Protein AF-A0A3C0G076-F1 (afdb_monomer_lite)

Structure (mmCIF, N/CA/C/O backbone):
data_AF-A0A3C0G076-F1
#
_entry.id   AF-A0A3C0G076-F1
#
loop_
_atom_site.group_PDB
_atom_site.id
_atom_site.type_symbol
_atom_site.label_atom_id
_atom_site.label_alt_id
_atom_site.label_comp_id
_atom_site.label_asym_id
_atom_site.label_entity_id
_atom_site.label_seq_id
_atom_site.pdbx_PDB_ins_code
_atom_site.Cartn_x
_atom_site.Cartn_y
_atom_site.Cartn_z
_atom_site.occupancy
_atom_site.B_iso_or_equiv
_atom_site.auth_seq_id
_atom_site.auth_comp_id
_atom_site.auth_asym_id
_atom_site.auth_atom_id
_atom_site.pdbx_PDB_model_num
ATOM 1 N N . GLY A 1 1 ? 23.814 -23.220 -19.648 1.00 59.84 1 GLY A N 1
ATOM 2 C CA . GLY A 1 1 ? 22.442 -23.329 -20.172 1.00 59.84 1 GLY A CA 1
ATOM 3 C C . GLY A 1 1 ? 21.805 -24.616 -19.683 1.00 59.84 1 GLY A C 1
ATOM 4 O O . GLY A 1 1 ? 22.507 -25.412 -19.059 1.00 59.84 1 GLY A O 1
ATOM 5 N N . PRO A 1 2 ? 20.500 -24.809 -19.919 1.00 72.38 2 PRO A N 1
ATOM 6 C CA . PRO A 1 2 ? 19.832 -26.092 -19.713 1.00 72.38 2 PRO A CA 1
ATOM 7 C C . PRO A 1 2 ? 20.567 -27.236 -20.431 1.00 72.38 2 PRO A C 1
ATOM 9 O O . PRO A 1 2 ? 21.151 -27.041 -21.493 1.00 72.38 2 PRO A O 1
ATOM 12 N N . TYR A 1 3 ? 20.543 -28.438 -19.850 1.00 74.25 3 TYR A N 1
ATOM 13 C CA . TYR A 1 3 ? 21.290 -29.601 -20.361 1.00 74.25 3 TYR A CA 1
ATOM 14 C C . TYR A 1 3 ? 20.833 -30.062 -21.763 1.00 74.25 3 TYR A C 1
ATOM 16 O O . TYR A 1 3 ? 21.607 -30.678 -22.486 1.00 74.25 3 TYR A O 1
ATOM 24 N N . TRP A 1 4 ? 19.596 -29.738 -22.153 1.00 81.81 4 TRP A N 1
ATOM 25 C CA . TRP A 1 4 ? 18.956 -30.186 -23.399 1.00 81.81 4 TRP A CA 1
ATOM 26 C C . TRP A 1 4 ? 18.783 -29.080 -24.451 1.00 81.81 4 TRP A C 1
ATOM 28 O O . TRP A 1 4 ? 18.004 -29.252 -25.381 1.00 81.81 4 TRP A O 1
ATOM 38 N N . SER A 1 5 ? 19.453 -27.938 -24.293 1.00 81.19 5 SER A N 1
ATOM 39 C CA . SER A 1 5 ? 19.296 -26.767 -25.164 1.00 81.19 5 SER A CA 1
ATOM 40 C C . SER A 1 5 ? 20.637 -26.330 -25.736 1.00 81.19 5 SER A C 1
ATOM 42 O O . SER A 1 5 ? 21.646 -26.351 -25.024 1.00 81.19 5 SER A O 1
ATOM 44 N N . SER A 1 6 ? 20.642 -25.864 -26.979 1.00 82.69 6 SER A N 1
ATOM 45 C CA . SER A 1 6 ? 21.783 -25.145 -27.537 1.00 82.69 6 SER A CA 1
ATOM 46 C C . SER A 1 6 ? 21.862 -23.716 -26.965 1.00 82.69 6 SER A C 1
ATOM 48 O O . SER A 1 6 ? 20.956 -23.241 -26.274 1.00 82.69 6 SER A O 1
ATOM 50 N N . SER A 1 7 ? 22.971 -23.010 -27.203 1.00 78.69 7 SER A N 1
ATOM 51 C CA . SER A 1 7 ? 23.132 -21.620 -26.744 1.00 78.69 7 SER A CA 1
ATOM 52 C C . SER A 1 7 ? 22.187 -20.634 -27.434 1.00 78.69 7 SER A C 1
ATOM 54 O O . SER A 1 7 ? 21.953 -19.560 -26.896 1.00 78.69 7 SER A O 1
ATOM 56 N N . GLU A 1 8 ? 21.670 -20.984 -28.611 1.00 83.75 8 GLU A N 1
ATOM 57 C CA . GLU A 1 8 ? 20.685 -20.194 -29.361 1.00 83.75 8 GLU A CA 1
ATOM 58 C C . GLU A 1 8 ? 19.256 -20.391 -28.831 1.00 83.75 8 GLU A C 1
ATOM 60 O O . GLU A 1 8 ? 18.454 -19.468 -28.907 1.00 83.75 8 GLU A O 1
ATOM 65 N N . ASP A 1 9 ? 18.969 -21.523 -28.178 1.00 85.44 9 ASP A N 1
ATOM 66 C CA . ASP A 1 9 ? 17.649 -21.838 -27.607 1.00 85.44 9 ASP A CA 1
ATOM 67 C C . ASP A 1 9 ? 17.382 -21.162 -26.246 1.00 85.44 9 ASP A C 1
ATOM 69 O O . ASP A 1 9 ? 16.332 -21.369 -25.633 1.00 85.44 9 ASP A O 1
ATOM 73 N N . SER A 1 10 ? 18.347 -20.414 -25.693 1.00 89.00 10 SER A N 1
ATOM 74 C CA . SER A 1 10 ? 18.200 -19.817 -24.362 1.00 89.00 10 SER A CA 1
ATOM 75 C C . SER A 1 10 ? 18.956 -18.502 -24.183 1.00 89.00 10 SER A C 1
ATOM 77 O O . SER A 1 10 ? 20.099 -18.349 -24.601 1.00 89.00 10 SER A O 1
ATOM 79 N N . ILE A 1 11 ? 18.334 -17.564 -23.466 1.00 88.94 11 ILE A N 1
ATOM 80 C CA . ILE A 1 11 ? 18.960 -16.320 -23.005 1.00 88.94 11 ILE A CA 1
ATOM 81 C C . ILE A 1 11 ? 18.965 -16.334 -21.477 1.00 88.94 11 ILE A C 1
ATOM 83 O O . ILE A 1 11 ? 17.921 -16.479 -20.842 1.00 88.94 11 ILE A O 1
ATOM 87 N N . SER A 1 12 ? 20.150 -16.208 -20.875 1.00 88.19 12 SER A N 1
ATOM 88 C CA . SER A 1 12 ? 20.292 -16.135 -19.416 1.00 88.19 12 SER A CA 1
ATOM 89 C C . SER A 1 12 ? 20.176 -14.688 -18.951 1.00 88.19 12 SER A C 1
ATOM 91 O O . SER A 1 12 ? 21.008 -13.860 -19.314 1.00 88.19 12 SER A O 1
ATOM 93 N N . LEU A 1 13 ? 19.188 -14.400 -18.106 1.00 88.75 13 LEU A N 1
ATOM 94 C CA . LEU A 1 13 ? 19.065 -13.111 -17.431 1.00 88.75 13 LEU A CA 1
ATOM 95 C C . LEU A 1 13 ? 19.698 -13.178 -16.048 1.00 88.75 13 LEU A C 1
ATOM 97 O O . LEU A 1 13 ? 19.521 -14.151 -15.313 1.00 88.75 13 LEU A O 1
ATOM 101 N N . THR A 1 14 ? 20.440 -12.132 -15.703 1.00 83.69 14 THR A N 1
ATOM 102 C CA . THR A 1 14 ? 21.129 -12.024 -14.418 1.00 83.69 14 THR A CA 1
ATOM 103 C C . THR A 1 14 ? 20.574 -10.821 -13.666 1.00 83.69 14 THR A C 1
ATOM 105 O O . THR A 1 14 ? 20.461 -9.752 -14.263 1.00 83.69 14 THR A O 1
ATOM 108 N N . PRO A 1 15 ? 20.225 -10.963 -12.377 1.00 80.56 15 PRO A N 1
ATOM 109 C CA . PRO A 1 15 ? 19.818 -9.827 -11.566 1.00 80.56 15 PRO A CA 1
ATOM 110 C C . PRO A 1 15 ? 20.898 -8.750 -11.482 1.00 80.56 15 PRO A C 1
ATOM 112 O O . PRO A 1 15 ? 22.093 -9.047 -11.539 1.00 80.56 15 PRO A O 1
ATOM 115 N N . HIS A 1 16 ? 20.485 -7.508 -11.244 1.00 71.31 16 HIS A N 1
ATOM 116 C CA . HIS A 1 16 ? 21.424 -6.437 -10.928 1.00 71.31 16 HIS A CA 1
ATOM 117 C C . HIS A 1 16 ? 22.006 -6.662 -9.525 1.00 71.31 16 HIS A C 1
ATOM 119 O O . HIS A 1 16 ? 21.338 -6.428 -8.515 1.00 71.31 16 HIS A O 1
ATOM 125 N N . PHE A 1 17 ? 23.246 -7.146 -9.460 1.00 70.44 17 PHE A N 1
ATOM 126 C CA . PHE A 1 17 ? 24.014 -7.223 -8.220 1.00 70.44 17 PHE A CA 1
ATOM 127 C C . PHE A 1 17 ? 24.697 -5.877 -7.973 1.00 70.44 17 PHE A C 1
ATOM 129 O O . PHE A 1 17 ? 25.391 -5.370 -8.853 1.00 70.44 17 PHE A O 1
ATOM 136 N N . LYS A 1 18 ? 24.536 -5.302 -6.773 1.00 64.81 18 LYS A N 1
ATOM 137 C CA . LYS A 1 18 ? 25.412 -4.200 -6.350 1.00 64.81 18 LYS A CA 1
ATOM 138 C C . LYS A 1 18 ? 26.852 -4.710 -6.282 1.00 64.81 18 LYS A C 1
ATOM 140 O O . LYS A 1 18 ? 27.083 -5.871 -5.942 1.00 64.81 18 LYS A O 1
ATOM 145 N N . GLU A 1 19 ? 27.813 -3.848 -6.595 1.00 60.31 19 GLU A N 1
ATOM 146 C CA . GLU A 1 19 ? 29.232 -4.193 -6.534 1.00 60.31 19 GLU A CA 1
ATOM 147 C C . GLU A 1 19 ? 29.590 -4.739 -5.138 1.00 60.31 19 GLU A C 1
ATOM 149 O O . GLU A 1 19 ? 29.234 -4.156 -4.114 1.00 60.31 19 GLU A O 1
ATOM 154 N N . GLY A 1 20 ? 30.211 -5.921 -5.093 1.00 61.84 20 GLY A N 1
ATOM 155 C CA . GLY A 1 20 ? 30.519 -6.636 -3.848 1.00 61.84 20 GLY A CA 1
ATOM 156 C C . GLY A 1 20 ? 29.391 -7.506 -3.266 1.00 61.84 20 GLY A C 1
ATOM 157 O O . GLY A 1 20 ? 29.643 -8.239 -2.308 1.00 61.84 20 GLY A O 1
ATOM 158 N N . MET A 1 21 ? 28.173 -7.504 -3.828 1.00 64.06 21 MET A N 1
ATOM 159 C CA . MET A 1 21 ? 27.115 -8.443 -3.429 1.00 64.06 21 MET A CA 1
ATOM 160 C C . MET A 1 21 ? 27.240 -9.776 -4.171 1.00 64.06 21 MET A C 1
ATOM 162 O O . MET A 1 21 ? 27.072 -9.849 -5.386 1.00 64.06 21 MET A O 1
ATOM 166 N N . LEU A 1 22 ? 27.466 -10.853 -3.418 1.00 62.62 22 LEU A N 1
ATOM 167 C CA . LEU A 1 22 ? 27.406 -12.220 -3.932 1.00 62.62 22 LEU A CA 1
ATOM 168 C C . LEU A 1 22 ? 25.981 -12.789 -3.810 1.00 62.62 22 LEU A C 1
ATOM 170 O O . LEU A 1 22 ? 25.251 -12.416 -2.887 1.00 62.62 22 LEU A O 1
ATOM 174 N N . PRO A 1 23 ? 25.582 -13.727 -4.688 1.00 66.06 23 PRO A N 1
ATOM 175 C CA . PRO A 1 23 ? 24.347 -14.482 -4.517 1.00 66.06 23 PRO A CA 1
ATOM 176 C C . PRO A 1 23 ? 24.327 -15.172 -3.148 1.00 66.06 23 PRO A C 1
ATOM 178 O O . PRO A 1 23 ? 25.245 -15.924 -2.814 1.00 66.06 23 PRO A O 1
ATOM 181 N N . THR A 1 24 ? 23.284 -14.935 -2.352 1.00 62.59 24 THR A N 1
ATOM 182 C CA . THR A 1 24 ? 23.115 -15.604 -1.059 1.00 62.59 24 THR A CA 1
ATOM 183 C C . THR A 1 24 ? 22.093 -16.729 -1.183 1.00 62.59 24 THR A C 1
ATOM 185 O O . THR A 1 24 ? 20.979 -16.547 -1.668 1.00 62.59 24 THR A O 1
ATOM 188 N N . TYR A 1 25 ? 22.481 -17.922 -0.732 1.00 61.25 25 TYR A N 1
ATOM 189 C CA . TYR A 1 25 ? 21.609 -19.104 -0.682 1.00 61.25 25 TYR A CA 1
ATOM 190 C C . TYR A 1 25 ? 21.050 -19.349 0.724 1.00 61.25 25 TYR A C 1
ATOM 192 O O . TYR A 1 25 ? 20.405 -20.365 0.971 1.00 61.25 25 TYR A O 1
ATOM 200 N N . THR A 1 26 ? 21.314 -18.434 1.660 1.00 58.91 26 THR A N 1
ATOM 201 C CA . THR A 1 26 ? 20.987 -18.587 3.075 1.00 58.91 26 THR A CA 1
ATOM 202 C C . THR A 1 26 ? 19.495 -18.328 3.311 1.00 58.91 26 THR A C 1
ATOM 204 O O . THR A 1 26 ? 19.070 -17.175 3.235 1.00 58.91 26 THR A O 1
ATOM 207 N N . PRO A 1 27 ? 18.689 -19.339 3.691 1.00 53.53 27 PRO A N 1
ATOM 208 C CA . PRO A 1 27 ? 17.250 -19.159 3.911 1.00 53.53 27 PRO A CA 1
ATOM 209 C C . PRO A 1 27 ? 16.921 -18.212 5.078 1.00 53.53 27 PRO A C 1
ATOM 211 O O . PRO A 1 27 ? 15.817 -17.677 5.149 1.00 53.53 27 PRO A O 1
ATOM 214 N N . SER A 1 28 ? 17.864 -18.019 6.010 1.00 50.38 28 SER A N 1
ATOM 215 C CA . SER A 1 28 ? 17.709 -17.173 7.201 1.00 50.38 28 SER A CA 1
ATOM 216 C C . SER A 1 28 ? 18.050 -15.698 6.976 1.00 50.38 28 SER A C 1
ATOM 218 O O . SER A 1 28 ? 17.648 -14.861 7.786 1.00 50.38 28 SER A O 1
ATOM 220 N N . GLN A 1 29 ? 18.738 -15.348 5.884 1.00 49.25 29 GLN A N 1
ATOM 221 C CA . GLN A 1 29 ? 18.869 -13.952 5.485 1.00 49.25 29 GLN A CA 1
ATOM 222 C C . GLN A 1 29 ? 17.547 -13.524 4.854 1.00 49.25 29 GLN A C 1
ATOM 224 O O . GLN A 1 29 ? 17.310 -13.712 3.663 1.00 49.25 29 GLN A O 1
ATOM 229 N N . LYS A 1 30 ? 16.674 -12.927 5.670 1.00 44.16 30 LYS A N 1
ATOM 230 C CA . LYS A 1 30 ? 15.582 -12.088 5.175 1.00 44.16 30 LYS A CA 1
ATOM 231 C C . LYS A 1 30 ? 16.195 -10.861 4.495 1.00 44.16 30 LYS A C 1
ATOM 233 O O . LYS A 1 30 ? 16.234 -9.780 5.067 1.00 44.16 30 LYS A O 1
ATOM 238 N N . LEU A 1 31 ? 16.713 -11.026 3.282 1.00 50.53 31 LEU A N 1
ATOM 239 C CA . LEU A 1 31 ? 16.755 -9.909 2.352 1.00 50.53 31 LEU A CA 1
ATOM 240 C C . LEU A 1 31 ? 15.296 -9.492 2.162 1.00 50.53 31 LEU A C 1
ATOM 242 O O . LEU A 1 31 ? 14.474 -10.308 1.742 1.00 50.53 31 LEU A O 1
ATOM 246 N N . ASN A 1 32 ? 14.969 -8.247 2.513 1.00 52.72 32 ASN A N 1
ATOM 247 C CA . ASN A 1 32 ? 13.612 -7.708 2.371 1.00 52.72 32 ASN A CA 1
ATOM 248 C C . ASN A 1 32 ? 13.109 -7.817 0.915 1.00 52.72 32 ASN A C 1
ATOM 250 O O . ASN A 1 32 ? 11.908 -7.916 0.684 1.00 52.72 32 ASN A O 1
ATOM 254 N N . LYS A 1 33 ? 14.031 -7.934 -0.054 1.00 64.69 33 LYS A N 1
ATOM 255 C CA . LYS A 1 33 ? 13.757 -8.105 -1.481 1.00 64.69 33 LYS A CA 1
ATOM 256 C C . LYS A 1 33 ? 14.548 -9.274 -2.067 1.00 64.69 33 LYS A C 1
ATOM 258 O O . LYS A 1 33 ? 15.772 -9.333 -1.952 1.00 64.69 33 LYS A O 1
ATOM 263 N N . LYS A 1 34 ? 13.865 -10.206 -2.740 1.00 72.81 34 LYS A N 1
ATOM 264 C CA . LYS A 1 34 ? 14.546 -11.246 -3.529 1.00 72.81 34 LYS A CA 1
ATOM 265 C C . LYS A 1 34 ? 15.236 -10.578 -4.716 1.00 72.81 34 LYS A C 1
ATOM 267 O O . LYS A 1 34 ? 14.555 -9.949 -5.517 1.00 72.81 34 LYS A O 1
ATOM 272 N N . VAL A 1 35 ? 16.548 -10.765 -4.856 1.00 77.38 35 VAL A N 1
ATOM 273 C CA . VAL A 1 35 ? 17.346 -10.117 -5.916 1.00 77.38 35 VAL A CA 1
ATOM 274 C C . VAL A 1 35 ? 16.825 -10.473 -7.314 1.00 77.38 35 VAL A C 1
ATOM 276 O O . VAL A 1 35 ? 16.842 -9.631 -8.190 1.00 77.38 35 VAL A O 1
ATOM 279 N N . ILE A 1 36 ? 16.240 -11.660 -7.518 1.00 79.38 36 ILE A N 1
ATOM 280 C CA . ILE A 1 36 ? 15.600 -12.025 -8.798 1.00 79.38 36 ILE A CA 1
ATOM 281 C C . ILE A 1 36 ? 14.515 -11.031 -9.252 1.00 79.38 36 ILE A C 1
ATOM 283 O O . ILE A 1 36 ? 14.323 -10.842 -10.447 1.00 79.38 36 ILE A O 1
ATOM 287 N N . ASN A 1 37 ? 13.850 -10.352 -8.313 1.00 79.19 37 ASN A N 1
ATOM 288 C CA . ASN A 1 37 ? 12.824 -9.353 -8.607 1.00 79.19 37 ASN A CA 1
ATOM 289 C C . ASN A 1 37 ? 13.415 -7.996 -9.042 1.00 79.19 37 ASN A C 1
ATOM 291 O O . ASN A 1 37 ? 12.659 -7.037 -9.166 1.00 79.19 37 ASN A O 1
ATOM 295 N N . THR A 1 38 ? 14.739 -7.878 -9.212 1.00 79.31 38 THR A N 1
ATOM 296 C CA . THR A 1 38 ? 15.378 -6.693 -9.811 1.00 79.31 38 THR A CA 1
ATOM 297 C C . THR A 1 38 ? 15.525 -6.799 -11.324 1.00 79.31 38 THR A C 1
ATOM 299 O O . THR A 1 38 ? 15.855 -5.801 -11.946 1.00 79.31 38 THR A O 1
ATOM 302 N N . ILE A 1 39 ? 15.284 -7.970 -11.926 1.00 86.75 39 ILE A N 1
ATOM 303 C CA . ILE A 1 39 ? 15.256 -8.101 -13.387 1.00 86.75 39 ILE A CA 1
ATOM 304 C C . ILE A 1 39 ? 14.017 -7.370 -13.908 1.00 86.75 39 ILE A C 1
ATOM 306 O O . ILE A 1 39 ? 12.902 -7.650 -13.453 1.00 86.75 39 ILE A O 1
ATOM 310 N N . ASN A 1 40 ? 14.198 -6.461 -14.866 1.00 89.69 40 ASN A N 1
ATOM 311 C CA . ASN A 1 40 ? 13.080 -5.687 -15.381 1.00 89.69 40 ASN A CA 1
ATOM 312 C C . ASN A 1 40 ? 12.159 -6.553 -16.258 1.00 89.69 40 ASN A C 1
ATOM 314 O O . ASN A 1 40 ? 12.638 -7.390 -17.032 1.00 89.69 40 ASN A O 1
ATOM 318 N N . PRO A 1 41 ? 10.830 -6.351 -16.192 1.00 89.50 41 PRO A N 1
ATOM 319 C CA . PRO A 1 41 ? 9.883 -7.084 -17.031 1.00 89.50 41 PRO A CA 1
ATOM 320 C C . PRO A 1 41 ? 10.162 -6.957 -18.535 1.00 89.50 41 PRO A C 1
ATOM 322 O O . PRO A 1 41 ? 10.000 -7.927 -19.274 1.00 89.50 41 PRO A O 1
ATOM 325 N N . GLU A 1 42 ? 10.605 -5.786 -18.993 1.00 91.75 42 GLU A N 1
ATOM 326 C CA . GLU A 1 42 ? 10.945 -5.532 -20.394 1.00 91.75 42 GLU A CA 1
ATOM 327 C C . GLU A 1 42 ? 12.186 -6.297 -20.870 1.00 91.75 42 GLU A C 1
ATOM 329 O O . GLU A 1 42 ? 12.226 -6.692 -22.033 1.00 91.75 42 GLU A O 1
ATOM 334 N N . ASP A 1 43 ? 13.147 -6.593 -19.989 1.00 92.06 43 ASP A N 1
ATOM 335 C CA . ASP A 1 43 ? 14.321 -7.411 -20.328 1.00 92.06 43 ASP A CA 1
ATOM 336 C C . ASP A 1 43 ? 13.923 -8.880 -20.524 1.00 92.06 43 ASP A C 1
ATOM 338 O O . ASP A 1 43 ? 14.427 -9.571 -21.417 1.00 92.06 43 ASP A O 1
ATOM 342 N N . ILE A 1 44 ? 12.966 -9.353 -19.716 1.00 92.38 44 ILE A N 1
ATOM 343 C CA . ILE A 1 44 ? 12.361 -10.683 -19.851 1.00 92.38 44 ILE A CA 1
ATOM 344 C C . ILE A 1 44 ? 11.588 -10.769 -21.166 1.00 92.38 44 ILE A C 1
ATOM 346 O O . ILE A 1 44 ? 11.835 -11.678 -21.959 1.00 92.38 44 ILE A O 1
ATOM 350 N N . ALA A 1 45 ? 10.687 -9.816 -21.416 1.00 92.94 45 ALA A N 1
ATOM 351 C CA . ALA A 1 45 ? 9.886 -9.777 -22.635 1.00 92.94 45 ALA A CA 1
ATOM 352 C C . ALA A 1 45 ? 10.769 -9.687 -23.889 1.00 92.94 45 ALA A C 1
ATOM 354 O O . ALA A 1 45 ? 10.614 -10.498 -24.799 1.00 92.94 45 ALA A O 1
ATOM 355 N N . GLY A 1 46 ? 11.759 -8.790 -23.896 1.00 94.25 46 GLY A N 1
ATOM 356 C CA . GLY A 1 46 ? 12.707 -8.648 -25.000 1.00 94.25 46 GLY A CA 1
ATOM 357 C C . GLY A 1 46 ? 13.525 -9.914 -25.253 1.00 94.25 46 GLY A C 1
ATOM 358 O O . GLY A 1 46 ? 13.732 -10.290 -26.405 1.00 94.25 46 GLY A O 1
ATOM 359 N N . SER A 1 47 ? 13.929 -10.628 -24.197 1.00 93.88 47 SER A N 1
ATOM 360 C CA . SER A 1 47 ? 14.632 -11.912 -24.332 1.00 93.88 47 SER A CA 1
ATOM 361 C C . SER A 1 47 ? 13.745 -12.998 -24.944 1.00 93.88 47 SER A C 1
ATOM 363 O O . SER A 1 47 ? 14.192 -13.736 -25.818 1.00 93.88 47 SER A O 1
ATOM 365 N N . VAL A 1 48 ? 12.481 -13.085 -24.521 1.00 94.62 48 VAL A N 1
ATOM 366 C CA . VAL A 1 48 ? 11.517 -14.037 -25.093 1.00 94.62 48 VAL A CA 1
ATOM 367 C C . VAL A 1 48 ? 11.243 -13.713 -26.561 1.00 94.62 48 VAL A C 1
ATOM 369 O O . VAL A 1 48 ? 11.324 -14.606 -27.399 1.00 94.62 48 VAL A O 1
ATOM 372 N N . CYS A 1 49 ? 10.979 -12.448 -26.893 1.00 95.19 49 CYS A N 1
ATOM 373 C CA . CYS A 1 49 ? 10.745 -12.019 -28.270 1.00 95.19 49 CYS A CA 1
ATOM 374 C C . CYS A 1 49 ? 11.955 -12.296 -29.167 1.00 95.19 49 CYS A C 1
ATOM 376 O O . CYS A 1 49 ? 11.787 -12.843 -30.250 1.00 95.19 49 CYS A O 1
ATOM 378 N N . LYS A 1 50 ? 13.175 -12.037 -28.682 1.00 94.25 50 LYS A N 1
ATOM 379 C CA . LYS A 1 50 ? 14.410 -12.348 -29.411 1.00 94.25 50 LYS A CA 1
ATOM 380 C C . LYS A 1 50 ? 14.562 -13.841 -29.720 1.00 94.25 50 LYS A C 1
ATOM 382 O O . LYS A 1 50 ? 14.989 -14.180 -30.815 1.00 94.25 50 LYS A O 1
ATOM 387 N N . LEU A 1 51 ? 14.221 -14.728 -28.780 1.00 93.94 51 LEU A N 1
ATOM 388 C CA . LEU A 1 51 ? 14.248 -16.182 -29.008 1.00 93.94 51 LEU A CA 1
ATOM 389 C C . LEU A 1 51 ? 13.199 -16.644 -30.030 1.00 93.94 51 LEU A C 1
ATOM 391 O O . LEU A 1 51 ? 13.384 -17.669 -30.677 1.00 93.94 51 LEU A O 1
ATOM 395 N N . LEU A 1 52 ? 12.100 -15.902 -30.159 1.00 94.44 52 LEU A N 1
ATOM 396 C CA . LEU A 1 52 ? 11.001 -16.195 -31.079 1.00 94.44 52 LEU A CA 1
ATOM 397 C C . LEU A 1 52 ? 11.119 -15.463 -32.424 1.00 94.44 52 LEU A C 1
ATOM 399 O O . LEU A 1 52 ? 10.195 -15.557 -33.227 1.00 94.44 52 LEU A O 1
ATOM 403 N N . ASP A 1 53 ? 12.218 -14.736 -32.653 1.00 94.06 53 ASP A N 1
ATOM 404 C CA . ASP A 1 53 ? 12.419 -13.873 -33.825 1.00 94.06 53 ASP A CA 1
ATOM 405 C C . ASP A 1 53 ? 11.282 -12.844 -34.011 1.00 94.06 53 ASP A C 1
ATOM 407 O O . ASP A 1 53 ? 10.786 -12.590 -35.107 1.00 94.06 53 ASP A O 1
ATOM 411 N N . LEU A 1 54 ? 10.821 -12.275 -32.891 1.00 96.31 54 LEU A N 1
ATOM 412 C CA . LEU A 1 54 ? 9.790 -11.243 -32.845 1.00 96.31 54 LEU A CA 1
ATOM 413 C C . LEU A 1 54 ? 10.414 -9.877 -32.566 1.00 96.31 54 LEU A C 1
ATOM 415 O O . LEU A 1 54 ? 11.211 -9.717 -31.637 1.00 96.31 54 LEU A O 1
ATOM 419 N N . GLU A 1 55 ? 9.973 -8.870 -33.314 1.00 94.25 55 GLU A N 1
ATOM 420 C CA . GLU A 1 55 ? 10.274 -7.478 -32.997 1.00 94.25 55 GLU A CA 1
ATOM 421 C C . GLU A 1 55 ? 9.591 -7.081 -31.681 1.00 94.25 55 GLU A C 1
ATOM 423 O O . GLU A 1 55 ? 8.395 -7.307 -31.478 1.00 94.25 55 GLU A O 1
ATOM 428 N N . PHE A 1 56 ? 10.363 -6.489 -30.770 1.00 93.56 56 PHE A N 1
ATOM 429 C CA . PHE A 1 56 ? 9.872 -5.999 -29.489 1.00 93.56 56 PHE A CA 1
ATOM 430 C C . PHE A 1 56 ? 10.457 -4.627 -29.199 1.00 93.56 56 PHE A C 1
ATOM 432 O O . PHE A 1 56 ? 11.668 -4.472 -29.033 1.00 93.56 56 PHE A O 1
ATOM 439 N N . GLU A 1 57 ? 9.575 -3.643 -29.082 1.00 91.06 57 GLU A N 1
ATOM 440 C CA . GLU A 1 57 ? 9.921 -2.303 -28.647 1.00 91.06 57 GLU A CA 1
ATOM 441 C C . GLU A 1 57 ? 9.052 -1.932 -27.449 1.00 91.06 57 GLU A C 1
ATOM 443 O O . GLU A 1 57 ? 7.823 -1.973 -27.501 1.00 91.06 57 GLU A O 1
ATOM 448 N N . TYR A 1 58 ? 9.709 -1.569 -26.349 1.00 91.31 58 TYR A N 1
ATOM 449 C CA . TYR A 1 58 ? 9.044 -1.060 -25.161 1.00 91.31 58 TYR A CA 1
ATOM 450 C C . TYR A 1 58 ? 9.538 0.366 -24.888 1.00 91.31 58 TYR A C 1
ATOM 452 O O . TYR A 1 58 ? 10.742 0.542 -24.655 1.00 91.31 58 TYR A O 1
ATOM 460 N N . PRO A 1 59 ? 8.647 1.379 -24.908 1.00 94.12 59 PRO A N 1
ATOM 461 C CA . PRO A 1 59 ? 9.031 2.793 -24.937 1.00 94.12 59 PRO A CA 1
ATOM 462 C C . PRO A 1 59 ? 9.481 3.343 -23.578 1.00 94.12 59 PRO A C 1
ATOM 464 O O . PRO A 1 59 ? 9.748 4.538 -23.457 1.00 94.12 59 PRO A O 1
ATOM 467 N N . PHE A 1 60 ? 9.558 2.497 -22.550 1.00 95.19 60 PHE A N 1
ATOM 468 C CA . PHE A 1 60 ? 9.951 2.891 -21.205 1.00 95.19 60 PHE A CA 1
ATOM 469 C C . PHE A 1 60 ? 11.128 2.061 -20.684 1.00 95.19 60 PHE A C 1
ATOM 471 O O . PHE A 1 60 ? 11.384 0.948 -21.142 1.00 95.19 60 PHE A O 1
ATOM 478 N N . GLU A 1 61 ? 11.834 2.625 -19.715 1.00 93.44 61 GLU A N 1
ATOM 479 C CA . GLU A 1 61 ? 12.888 2.002 -18.921 1.00 93.44 61 GLU A CA 1
ATOM 480 C C . GLU A 1 61 ? 12.467 2.010 -17.448 1.00 93.44 61 GLU A C 1
ATOM 482 O O . GLU A 1 61 ? 12.056 3.048 -16.922 1.00 93.44 61 GLU A O 1
ATOM 487 N N . SER A 1 62 ? 12.533 0.858 -16.783 1.00 94.12 62 SER A N 1
ATOM 488 C CA . SER A 1 62 ? 12.206 0.735 -15.361 1.00 94.12 62 SER A CA 1
ATOM 489 C C . SER A 1 62 ? 13.311 1.314 -14.479 1.00 94.12 62 SER A C 1
ATOM 491 O O . SER A 1 62 ? 14.454 0.872 -14.525 1.00 94.12 62 SER A O 1
ATOM 493 N N . LEU A 1 63 ? 12.947 2.270 -13.621 1.00 93.75 63 LEU A N 1
ATOM 494 C CA . LEU A 1 63 ? 13.860 2.879 -12.651 1.00 93.75 63 LEU A CA 1
ATOM 495 C C . LEU A 1 63 ? 13.678 2.296 -11.250 1.00 93.75 63 LEU A C 1
ATOM 497 O O . LEU A 1 63 ? 14.646 2.121 -10.515 1.00 93.75 63 LEU A O 1
ATOM 501 N N . TYR A 1 64 ? 12.446 1.978 -10.858 1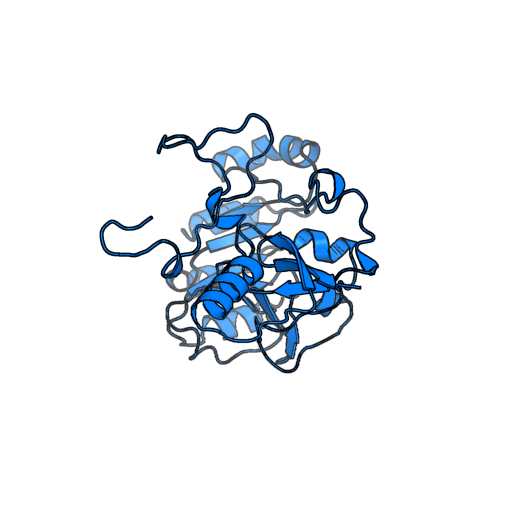.00 93.00 64 TYR A N 1
ATOM 502 C CA . TYR A 1 64 ? 12.146 1.421 -9.540 1.00 93.00 64 TYR A CA 1
ATOM 503 C C . TYR A 1 64 ? 10.941 0.486 -9.611 1.00 93.00 64 TYR A C 1
ATOM 505 O O . TYR A 1 64 ? 9.966 0.773 -10.299 1.00 93.00 64 TYR A O 1
ATOM 513 N N . ILE A 1 65 ? 10.993 -0.621 -8.870 1.00 92.19 65 ILE A N 1
ATOM 514 C CA . ILE A 1 65 ? 9.892 -1.580 -8.726 1.00 92.19 65 ILE A CA 1
ATOM 515 C C . ILE A 1 65 ? 9.596 -1.723 -7.235 1.00 92.19 65 ILE A C 1
ATOM 517 O O . ILE A 1 65 ? 10.464 -2.185 -6.486 1.00 92.19 65 ILE A O 1
ATOM 521 N N . GLY A 1 66 ? 8.386 -1.354 -6.821 1.00 92.06 66 GLY A N 1
ATOM 522 C CA . GLY A 1 66 ? 7.910 -1.499 -5.450 1.00 92.06 66 GLY A CA 1
ATOM 523 C C . GLY A 1 66 ? 7.907 -2.954 -4.982 1.00 92.06 66 GLY A C 1
ATOM 524 O O . GLY A 1 66 ? 7.742 -3.891 -5.769 1.00 92.06 66 GLY A O 1
ATOM 525 N N . ASP A 1 67 ? 8.108 -3.171 -3.685 1.00 87.88 67 ASP A N 1
ATOM 526 C CA . ASP A 1 67 ? 8.294 -4.520 -3.131 1.00 87.88 67 ASP A CA 1
ATOM 527 C C . ASP A 1 67 ? 7.033 -5.397 -3.220 1.00 87.88 67 ASP A C 1
ATOM 529 O O . ASP A 1 67 ? 7.123 -6.628 -3.333 1.00 87.88 67 ASP A O 1
ATOM 533 N N . CYS A 1 68 ? 5.866 -4.757 -3.256 1.00 90.38 68 CYS A N 1
ATOM 534 C CA . CYS A 1 68 ? 4.559 -5.377 -3.430 1.00 90.38 68 CYS A CA 1
ATOM 535 C C . CYS A 1 68 ? 4.049 -5.279 -4.876 1.00 90.38 68 CYS A C 1
ATOM 537 O O . CYS A 1 68 ? 2.931 -5.709 -5.140 1.00 90.38 68 CYS A O 1
ATOM 539 N N . TYR A 1 69 ? 4.847 -4.789 -5.837 1.00 91.12 69 TYR A N 1
ATOM 540 C CA . TYR A 1 69 ? 4.398 -4.598 -7.222 1.00 91.12 69 TYR A CA 1
ATOM 541 C C . TYR A 1 69 ? 3.862 -5.883 -7.859 1.00 91.12 69 TYR A C 1
ATOM 543 O O . TYR A 1 69 ? 2.950 -5.832 -8.660 1.00 91.12 69 TYR A O 1
ATOM 551 N N . LYS A 1 70 ? 4.360 -7.065 -7.491 1.00 87.44 70 LYS A N 1
ATOM 552 C CA . LYS A 1 70 ? 3.853 -8.359 -7.998 1.00 87.44 70 LYS A CA 1
ATOM 553 C C . LYS A 1 70 ? 2.433 -8.718 -7.518 1.00 87.44 70 LYS A C 1
ATOM 555 O O . LYS A 1 70 ? 1.869 -9.701 -7.992 1.00 87.44 70 LYS A O 1
ATOM 560 N N . GLU A 1 71 ? 1.906 -8.006 -6.527 1.00 88.56 71 GLU A N 1
ATOM 561 C CA . GLU A 1 71 ? 0.625 -8.285 -5.883 1.00 88.56 71 GLU A CA 1
ATOM 562 C C . GLU A 1 71 ? -0.426 -7.300 -6.393 1.00 88.56 71 GLU A C 1
ATOM 564 O O . GLU A 1 71 ? -0.189 -6.096 -6.441 1.00 88.56 71 GLU A O 1
ATOM 569 N N . ALA A 1 72 ? -1.597 -7.813 -6.772 1.00 89.38 72 ALA A N 1
ATOM 570 C CA . ALA A 1 72 ? -2.729 -6.969 -7.123 1.00 89.38 72 ALA A CA 1
ATOM 571 C C . ALA A 1 72 ? -3.456 -6.527 -5.848 1.00 89.38 72 ALA A C 1
ATOM 573 O O . ALA A 1 72 ? -3.800 -7.361 -5.005 1.00 89.38 72 ALA A O 1
ATOM 574 N N . LEU A 1 73 ? -3.715 -5.227 -5.726 1.00 91.81 73 LEU A N 1
ATOM 575 C CA . LEU A 1 73 ? -4.419 -4.642 -4.591 1.00 91.81 73 LEU A CA 1
ATOM 576 C C . LEU A 1 73 ? -5.572 -3.765 -5.072 1.00 91.81 73 LEU A C 1
ATOM 578 O O . LEU A 1 73 ? -5.397 -2.879 -5.906 1.00 91.81 73 LEU A O 1
ATOM 582 N N . VAL A 1 74 ? -6.751 -3.979 -4.493 1.00 92.56 74 VAL A N 1
ATOM 583 C CA . VAL A 1 74 ? -7.879 -3.064 -4.654 1.00 92.56 74 VAL A CA 1
ATOM 584 C C . VAL A 1 74 ? -8.229 -2.453 -3.311 1.00 92.56 74 VAL A C 1
ATOM 586 O O . VAL A 1 74 ? -8.436 -3.141 -2.307 1.00 92.56 74 VAL A O 1
ATOM 589 N N . GLU A 1 75 ? -8.290 -1.134 -3.318 1.00 95.62 75 GLU A N 1
ATOM 590 C CA . GLU A 1 75 ? -8.728 -0.316 -2.207 1.00 95.62 75 GLU A CA 1
ATOM 591 C C . GLU A 1 75 ? -10.058 0.347 -2.560 1.00 95.62 75 GLU A C 1
ATOM 593 O O . GLU A 1 75 ? -10.383 0.567 -3.727 1.00 95.62 75 GLU A O 1
ATOM 598 N N . HIS A 1 76 ? -10.832 0.682 -1.543 1.00 96.06 76 HIS A N 1
ATOM 599 C CA . HIS A 1 76 ? -12.128 1.314 -1.682 1.00 96.06 76 HIS A CA 1
ATOM 600 C C . HIS A 1 76 ? -12.247 2.449 -0.672 1.00 96.06 76 HIS A C 1
ATOM 602 O O . HIS A 1 76 ? -11.994 2.264 0.516 1.00 96.06 76 HIS A O 1
ATOM 608 N N . VAL A 1 77 ? -12.610 3.637 -1.145 1.00 97.69 77 VAL A N 1
ATOM 609 C CA . VAL A 1 77 ? -12.994 4.752 -0.280 1.00 97.69 77 VAL A CA 1
ATOM 610 C C . VAL A 1 77 ? -14.475 4.576 0.041 1.00 97.69 77 VAL A C 1
ATOM 612 O O . VAL A 1 77 ? -15.273 4.525 -0.891 1.00 97.69 77 VAL A O 1
ATOM 615 N N . PRO A 1 78 ? -14.881 4.504 1.318 1.00 95.19 78 PRO A N 1
ATOM 616 C CA . PRO A 1 78 ? -16.269 4.247 1.675 1.00 95.19 78 PRO A CA 1
ATOM 617 C C . PRO A 1 78 ? -17.104 5.522 1.503 1.00 95.19 78 PRO A C 1
ATOM 619 O O . PRO A 1 78 ? -17.432 6.206 2.462 1.00 95.19 78 PRO A O 1
ATOM 622 N N . ASN A 1 79 ? -17.407 5.882 0.260 1.00 95.19 79 ASN A N 1
ATOM 623 C CA . ASN A 1 79 ? -18.342 6.947 -0.133 1.00 95.19 79 ASN A CA 1
ATOM 624 C C . ASN A 1 79 ? -19.486 6.424 -1.013 1.00 95.19 79 ASN A C 1
ATOM 626 O O . ASN A 1 79 ? -20.479 7.112 -1.242 1.00 95.19 79 ASN A O 1
ATOM 630 N N . CYS A 1 80 ? -19.375 5.180 -1.471 1.00 92.38 80 CYS A N 1
ATOM 631 C CA . CYS A 1 80 ? -20.424 4.447 -2.150 1.00 92.38 80 CYS A CA 1
ATOM 632 C C . CYS A 1 80 ? -20.324 2.957 -1.799 1.00 92.38 80 CYS A C 1
ATOM 634 O O . CYS A 1 80 ? -19.347 2.501 -1.214 1.00 92.38 80 CYS A O 1
ATOM 636 N N . THR A 1 81 ? -21.354 2.180 -2.127 1.00 90.94 81 THR A N 1
ATOM 637 C CA . THR A 1 81 ? -21.270 0.716 -2.060 1.00 90.94 81 THR A CA 1
ATOM 638 C C . THR A 1 81 ? -20.860 0.176 -3.416 1.00 90.94 81 THR A C 1
ATOM 640 O O . THR A 1 81 ? -21.476 0.535 -4.423 1.00 90.94 81 THR A O 1
ATOM 643 N N . ILE A 1 82 ? -19.897 -0.738 -3.444 1.00 89.75 82 ILE A N 1
ATOM 644 C CA . ILE A 1 82 ? -19.413 -1.344 -4.684 1.00 89.75 82 ILE A CA 1
ATOM 645 C C . ILE A 1 82 ? -19.736 -2.836 -4.729 1.00 89.75 82 ILE A C 1
ATOM 647 O O . ILE A 1 82 ? -19.605 -3.559 -3.737 1.00 89.75 82 ILE A O 1
ATOM 651 N N . ASN A 1 83 ? -20.155 -3.314 -5.904 1.00 81.19 83 ASN A N 1
ATOM 652 C CA . ASN A 1 83 ? -20.299 -4.745 -6.136 1.00 81.19 83 ASN A CA 1
ATOM 653 C C . ASN A 1 83 ? -18.916 -5.353 -6.392 1.00 81.19 83 ASN A C 1
ATOM 655 O O . ASN A 1 83 ? -18.256 -5.037 -7.378 1.00 81.19 83 ASN A O 1
ATOM 659 N N . VAL A 1 84 ? -18.503 -6.246 -5.500 1.00 72.50 84 VAL A N 1
ATOM 660 C CA . VAL A 1 84 ? -17.169 -6.856 -5.490 1.00 72.50 84 VAL A CA 1
ATOM 661 C C . VAL A 1 84 ? -17.205 -8.364 -5.754 1.00 72.50 84 VAL A C 1
ATOM 663 O O . VAL A 1 84 ? -16.293 -9.087 -5.366 1.00 72.50 84 VAL A O 1
ATOM 666 N N . GLN A 1 85 ? -18.230 -8.857 -6.460 1.00 71.31 85 GLN A N 1
ATOM 667 C CA . GLN A 1 85 ? -18.331 -10.272 -6.860 1.00 71.31 85 GLN A CA 1
ATOM 668 C C . GLN A 1 85 ? -17.103 -10.780 -7.644 1.00 71.31 85 GLN A C 1
ATOM 670 O O . GLN A 1 85 ? -16.747 -11.949 -7.521 1.00 71.31 85 GLN A O 1
ATOM 675 N N . GLY A 1 86 ? -16.404 -9.909 -8.384 1.00 70.31 86 GLY A N 1
ATOM 676 C CA . GLY A 1 86 ? -15.151 -10.244 -9.079 1.00 70.31 86 GLY A CA 1
ATOM 677 C C . GLY A 1 86 ? -13.923 -10.429 -8.172 1.00 70.31 86 GLY A C 1
ATOM 678 O O . GLY A 1 86 ? -12.883 -10.874 -8.646 1.00 70.31 86 GLY A O 1
ATOM 679 N N . PHE A 1 87 ? -14.033 -10.124 -6.875 1.00 71.44 87 PHE A N 1
ATOM 680 C CA . PHE A 1 87 ? -12.931 -10.159 -5.902 1.00 71.44 87 PHE A CA 1
ATOM 681 C C . PHE A 1 87 ? -13.084 -11.281 -4.866 1.00 71.44 87 PHE A C 1
ATOM 683 O O . PHE A 1 87 ? -12.509 -11.214 -3.777 1.00 71.44 87 PHE A O 1
ATOM 690 N N . SER A 1 88 ? -13.872 -12.315 -5.175 1.00 78.81 88 SER A N 1
ATOM 691 C CA . SER A 1 88 ? -14.061 -13.456 -4.274 1.00 78.81 88 SER A CA 1
ATOM 692 C C . SER A 1 88 ? -12.716 -14.083 -3.882 1.00 78.81 88 SER A C 1
ATOM 694 O O . SER A 1 88 ? -11.838 -14.282 -4.721 1.00 78.81 88 SER A O 1
ATOM 696 N N . GLY A 1 89 ? -12.526 -14.350 -2.587 1.00 81.62 89 GLY A N 1
ATOM 697 C CA . GLY A 1 89 ? -11.264 -14.856 -2.035 1.00 81.62 89 GLY A CA 1
ATOM 698 C C . GLY A 1 89 ? -10.157 -13.80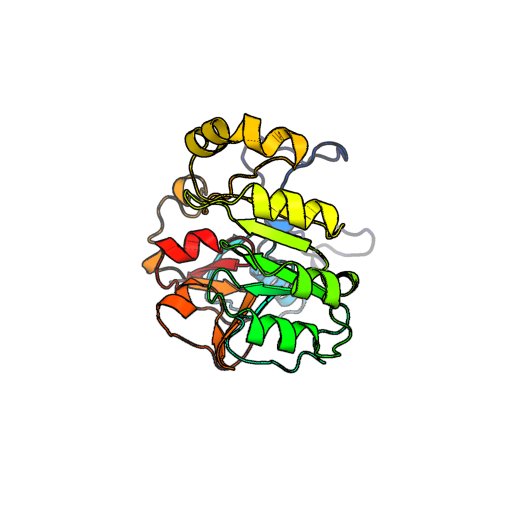7 -1.849 1.00 81.62 89 GLY A C 1
ATOM 699 O O . GLY A 1 89 ? -9.157 -14.103 -1.193 1.00 81.62 89 GLY A O 1
ATOM 700 N N . GLN A 1 90 ? -10.327 -12.579 -2.349 1.00 85.19 90 GLN A N 1
ATOM 701 C CA . GLN A 1 90 ? -9.372 -11.487 -2.154 1.00 85.19 90 GLN A CA 1
ATOM 702 C C . GLN A 1 90 ? -9.684 -10.667 -0.892 1.00 85.19 90 GLN A C 1
ATOM 704 O O . GLN A 1 90 ? -10.701 -10.853 -0.214 1.00 85.19 90 GLN A O 1
ATOM 709 N N . THR A 1 91 ? -8.755 -9.778 -0.532 1.00 91.38 91 THR A N 1
ATOM 710 C CA . THR A 1 91 ? -8.940 -8.803 0.549 1.00 91.38 91 THR A CA 1
ATOM 711 C C . THR A 1 91 ? -9.128 -7.415 -0.053 1.00 91.38 91 THR A C 1
ATOM 713 O O . THR A 1 91 ? -8.209 -6.919 -0.694 1.00 91.38 91 THR A O 1
ATOM 716 N N . LEU A 1 92 ? -10.285 -6.797 0.176 1.00 93.38 92 LEU A N 1
ATOM 717 C CA . LEU A 1 92 ? -10.547 -5.402 -0.179 1.00 93.38 92 LEU A CA 1
ATOM 718 C C . LEU A 1 92 ? -10.111 -4.488 0.969 1.00 93.38 92 LEU A C 1
ATOM 720 O O . LEU A 1 92 ? -10.332 -4.817 2.135 1.00 93.38 92 LEU A O 1
ATOM 724 N N . TYR A 1 93 ? -9.490 -3.355 0.659 1.00 96.19 93 TYR A N 1
ATOM 725 C CA . TYR A 1 93 ? -9.003 -2.419 1.672 1.00 96.19 93 TYR A CA 1
ATOM 726 C C . TYR A 1 93 ? -9.891 -1.177 1.748 1.00 96.19 93 TYR A C 1
ATOM 728 O O . TYR A 1 93 ? -9.864 -0.337 0.858 1.00 96.19 93 TYR A O 1
ATOM 736 N N . GLU A 1 94 ? -10.652 -1.043 2.829 1.00 97.69 94 GLU A N 1
ATOM 737 C CA . GLU A 1 94 ? -11.506 0.112 3.112 1.00 97.69 94 GLU A CA 1
ATOM 738 C C . GLU A 1 94 ? -10.668 1.279 3.659 1.00 97.69 94 GLU A C 1
ATOM 740 O O . GLU A 1 94 ? -10.097 1.197 4.751 1.00 97.69 94 GLU A O 1
ATOM 745 N N . ARG A 1 95 ? -10.597 2.374 2.902 1.00 97.56 95 ARG A N 1
ATOM 746 C CA . ARG A 1 95 ? -9.808 3.586 3.166 1.00 97.56 95 ARG A CA 1
ATOM 747 C C . ARG A 1 95 ? -10.610 4.619 3.959 1.00 97.56 95 ARG A C 1
ATOM 749 O O . ARG A 1 95 ? -10.887 5.720 3.479 1.00 97.56 95 ARG A O 1
ATOM 756 N N . MET A 1 96 ? -10.975 4.271 5.193 1.00 98.25 96 MET A N 1
ATOM 757 C CA . MET A 1 96 ? -11.644 5.188 6.136 1.00 98.25 96 MET A CA 1
ATOM 758 C C . MET A 1 96 ? -10.787 6.420 6.473 1.00 98.25 96 MET A C 1
ATOM 760 O O . MET A 1 96 ? -11.303 7.441 6.919 1.00 98.25 96 MET A O 1
ATOM 764 N N . ASP A 1 97 ? -9.476 6.343 6.240 1.00 96.25 97 ASP A N 1
ATOM 765 C CA . ASP A 1 97 ? -8.549 7.469 6.328 1.00 96.25 97 ASP A CA 1
ATOM 766 C C . ASP A 1 97 ? -8.715 8.508 5.205 1.00 96.25 97 ASP A C 1
ATOM 768 O O . ASP A 1 97 ? -8.338 9.662 5.385 1.00 96.25 97 ASP A O 1
ATOM 772 N N . LEU A 1 98 ? -9.271 8.121 4.052 1.00 96.00 98 LEU A N 1
ATOM 773 C CA . LEU A 1 98 ? -9.564 9.043 2.949 1.00 96.00 98 LEU A CA 1
ATOM 774 C C . LEU A 1 98 ? -10.979 9.627 3.051 1.00 96.00 98 LEU A C 1
ATOM 776 O O . LEU A 1 98 ? -11.179 10.795 2.730 1.00 96.00 98 LEU A O 1
ATOM 780 N N . ASN A 1 99 ? -11.944 8.836 3.527 1.00 96.94 99 ASN A N 1
ATOM 781 C CA . ASN A 1 99 ? -13.289 9.299 3.866 1.00 96.94 99 ASN A CA 1
ATOM 782 C C . ASN A 1 99 ? -13.838 8.503 5.057 1.00 96.94 99 ASN A C 1
ATOM 784 O O . ASN A 1 99 ? -14.057 7.300 4.940 1.00 96.94 99 ASN A O 1
ATOM 788 N N . HIS A 1 100 ? -14.086 9.157 6.196 1.00 97.06 100 HIS A N 1
ATOM 789 C CA . HIS A 1 100 ? -14.574 8.479 7.406 1.00 97.06 100 HIS A CA 1
ATOM 790 C C . HIS A 1 100 ? -16.106 8.449 7.442 1.00 97.06 100 HIS A C 1
ATOM 792 O O . HIS A 1 100 ? -16.730 9.224 8.167 1.00 97.06 100 HIS A O 1
ATOM 798 N N . ASP A 1 101 ? -16.705 7.551 6.661 1.00 97.88 101 ASP A N 1
ATOM 799 C CA . ASP A 1 101 ? -18.150 7.301 6.651 1.00 97.88 101 ASP A CA 1
ATOM 800 C C . ASP A 1 101 ? -18.456 5.890 7.175 1.00 97.88 101 ASP A C 1
ATOM 802 O O . ASP A 1 101 ? -18.326 4.875 6.485 1.00 97.88 101 ASP A O 1
ATOM 806 N N . GLU A 1 102 ? -18.861 5.824 8.442 1.00 98.12 102 GLU A N 1
ATOM 807 C CA . GLU A 1 102 ? -19.169 4.558 9.107 1.00 98.12 102 GLU A CA 1
ATOM 808 C C . GLU A 1 102 ? -20.463 3.906 8.603 1.00 98.12 102 GLU A C 1
ATOM 810 O O . GLU A 1 102 ? -20.601 2.684 8.695 1.00 98.12 102 GLU A O 1
ATOM 815 N N . GLU A 1 103 ? -21.407 4.686 8.069 1.00 97.38 103 GLU A N 1
ATOM 816 C CA . GLU A 1 103 ? -22.645 4.146 7.508 1.00 97.38 103 GLU A CA 1
ATOM 817 C C . GLU A 1 103 ? -22.350 3.436 6.186 1.00 97.38 103 GLU A C 1
ATOM 819 O O . GLU A 1 103 ? -22.805 2.308 5.965 1.00 97.38 103 GLU A O 1
ATOM 824 N N . CYS A 1 104 ? -21.546 4.064 5.327 1.00 96.75 104 CYS A N 1
ATOM 825 C CA . CYS A 1 104 ? -21.103 3.453 4.083 1.00 96.75 104 CYS A CA 1
ATOM 826 C C . CYS A 1 104 ? -20.245 2.208 4.346 1.00 96.75 104 CYS A C 1
ATOM 828 O O . CYS A 1 104 ? -20.469 1.169 3.720 1.00 96.75 104 CYS A O 1
ATOM 830 N N . LEU A 1 105 ? -19.341 2.262 5.331 1.00 97.56 105 LEU A N 1
ATOM 831 C CA . LEU A 1 105 ? -18.573 1.097 5.772 1.00 97.56 105 LEU A CA 1
ATOM 832 C C . LEU A 1 105 ? -19.484 -0.051 6.241 1.00 97.56 105 LEU A C 1
ATOM 834 O O . LEU A 1 105 ? -19.298 -1.189 5.815 1.00 97.56 105 LEU A O 1
ATOM 838 N N . ASP A 1 106 ? -20.480 0.212 7.097 1.00 97.56 106 ASP A N 1
ATOM 839 C CA . ASP A 1 106 ? -21.400 -0.830 7.585 1.00 97.56 106 ASP A CA 1
ATOM 840 C C . ASP A 1 106 ? -22.178 -1.488 6.436 1.00 97.56 106 ASP A C 1
ATOM 842 O O . ASP A 1 106 ? -22.351 -2.714 6.421 1.00 97.56 106 ASP A O 1
ATOM 846 N N . LYS A 1 107 ? -22.612 -0.695 5.447 1.00 95.56 107 LYS A N 1
ATOM 847 C CA . LYS A 1 107 ? -23.263 -1.198 4.229 1.00 95.56 107 LYS A CA 1
ATOM 848 C C . LYS A 1 107 ? -22.309 -2.058 3.406 1.00 95.56 107 LYS A C 1
ATOM 850 O O . LYS A 1 107 ? -22.675 -3.178 3.057 1.00 95.56 107 LYS A O 1
ATOM 855 N N . GLN A 1 108 ? -21.086 -1.589 3.160 1.00 94.56 108 GLN A N 1
ATOM 856 C CA . GLN A 1 108 ? -20.094 -2.305 2.357 1.00 94.56 108 GLN A CA 1
ATOM 857 C C . GLN A 1 108 ? -19.690 -3.641 2.999 1.00 94.56 108 GLN A C 1
ATOM 859 O O . GLN A 1 108 ? -19.711 -4.677 2.339 1.00 94.56 108 GLN A O 1
ATOM 864 N N . LEU A 1 109 ? -19.444 -3.665 4.313 1.00 94.31 109 LEU A N 1
ATOM 865 C CA . LEU A 1 109 ? -19.156 -4.900 5.054 1.00 94.31 109 LEU A CA 1
ATOM 866 C C . LEU A 1 109 ? -20.349 -5.872 5.072 1.00 94.31 109 LEU A C 1
ATOM 868 O O . LEU A 1 109 ? -20.177 -7.088 5.208 1.00 94.31 109 LEU A O 1
ATOM 872 N N . SER A 1 110 ? -21.574 -5.366 4.910 1.00 93.25 110 SER A N 1
ATOM 873 C CA . SER A 1 110 ? -22.776 -6.199 4.816 1.00 93.25 110 SER A CA 1
ATOM 874 C C . SER A 1 110 ? -22.912 -6.894 3.457 1.00 93.25 110 SER A C 1
ATOM 876 O O . SER A 1 110 ? -23.550 -7.946 3.404 1.00 93.25 110 SER A O 1
ATOM 878 N N . VAL A 1 111 ? -22.274 -6.387 2.394 1.00 89.44 111 VAL A N 1
ATOM 879 C CA . VAL A 1 111 ? -22.309 -6.995 1.053 1.00 89.44 111 VAL A CA 1
ATOM 880 C C . VAL A 1 111 ? -21.756 -8.418 1.105 1.00 89.44 111 VAL A C 1
ATOM 882 O O . VAL A 1 111 ? -20.692 -8.681 1.677 1.00 89.44 111 VAL A O 1
ATOM 885 N N . ASP A 1 112 ? -22.499 -9.363 0.534 1.00 84.31 112 ASP A N 1
ATOM 886 C CA . ASP A 1 112 ? -22.039 -10.738 0.385 1.00 84.31 112 ASP A CA 1
ATOM 887 C C . ASP A 1 112 ? -21.294 -10.902 -0.944 1.00 84.31 112 ASP A C 1
ATOM 889 O O . ASP A 1 112 ? -21.883 -10.901 -2.023 1.00 84.31 112 ASP A O 1
ATOM 893 N N . CYS A 1 113 ? -19.969 -10.962 -0.847 1.00 79.81 113 CYS A N 1
ATOM 894 C CA . CYS A 1 113 ? -19.034 -10.960 -1.973 1.00 79.81 113 CYS A CA 1
ATOM 895 C C . CYS A 1 113 ? -18.054 -12.140 -1.951 1.00 79.81 113 CYS A C 1
ATOM 897 O O . CYS A 1 113 ? -17.225 -12.271 -2.849 1.00 79.81 113 CYS A O 1
ATOM 899 N N . GLY A 1 114 ? -18.065 -12.954 -0.888 1.00 83.88 114 GLY A N 1
ATOM 900 C CA . GLY A 1 114 ? -16.995 -13.924 -0.618 1.00 83.88 114 GLY A CA 1
ATOM 901 C C . GLY A 1 114 ? -15.608 -13.292 -0.401 1.00 83.88 114 GLY A C 1
ATOM 902 O O . GLY A 1 114 ? -14.597 -13.988 -0.481 1.00 83.88 114 GLY A O 1
ATOM 903 N N . CYS A 1 115 ? -15.548 -11.983 -0.154 1.00 87.31 115 CYS A N 1
ATOM 904 C CA . CYS A 1 115 ? -14.331 -11.215 0.075 1.00 87.31 115 CYS A CA 1
ATOM 905 C C . CYS A 1 115 ? -14.132 -10.922 1.571 1.00 87.31 115 CYS A C 1
ATOM 907 O O . CYS A 1 115 ? -15.091 -10.847 2.344 1.00 87.31 115 CYS A O 1
ATOM 909 N N . ASN A 1 116 ? -12.871 -10.779 1.982 1.00 92.06 116 ASN A N 1
ATOM 910 C CA . ASN A 1 116 ? -12.526 -10.255 3.304 1.00 92.06 116 ASN A CA 1
ATOM 911 C C . ASN A 1 116 ? -12.163 -8.775 3.192 1.00 92.06 116 ASN A C 1
ATOM 913 O O . ASN A 1 116 ? -11.745 -8.312 2.135 1.00 92.06 116 ASN A O 1
ATOM 917 N N . PHE A 1 117 ? -12.250 -8.054 4.301 1.00 95.12 117 PHE A N 1
ATOM 918 C CA . PHE A 1 117 ? -11.977 -6.626 4.349 1.00 95.12 117 PHE A CA 1
ATOM 919 C C . PHE A 1 117 ? -10.813 -6.336 5.286 1.00 95.12 117 PHE A C 1
ATOM 921 O O . PHE A 1 117 ? -10.768 -6.820 6.420 1.00 95.12 117 PHE A O 1
ATOM 928 N N . SER A 1 118 ? -9.877 -5.526 4.823 1.00 97.38 118 SER A N 1
ATOM 929 C CA . SER A 1 118 ? -8.952 -4.803 5.684 1.00 97.38 118 SER A CA 1
ATOM 930 C C . SER A 1 118 ? -9.437 -3.366 5.801 1.00 97.38 118 SER A C 1
ATOM 932 O O . SER A 1 118 ? -9.961 -2.824 4.840 1.00 97.38 118 SER A O 1
ATOM 934 N N . ILE A 1 119 ? -9.284 -2.743 6.963 1.00 98.50 119 ILE A N 1
ATOM 935 C CA . ILE A 1 119 ? -9.749 -1.367 7.186 1.00 98.50 119 ILE A CA 1
ATOM 936 C C . ILE A 1 119 ? -8.542 -0.517 7.553 1.00 98.50 119 ILE A C 1
ATOM 938 O O . ILE A 1 119 ? -7.829 -0.876 8.483 1.00 98.50 119 ILE A O 1
ATOM 942 N N . ILE A 1 120 ? -8.320 0.592 6.856 1.00 98.06 120 ILE A N 1
ATOM 943 C CA . ILE A 1 120 ? -7.307 1.596 7.191 1.00 98.06 120 ILE A CA 1
ATOM 944 C C . ILE A 1 120 ? -8.043 2.825 7.713 1.00 98.06 120 ILE A C 1
ATOM 946 O O . ILE A 1 120 ? -8.875 3.385 7.010 1.00 98.06 120 ILE A O 1
ATOM 950 N N . THR A 1 121 ? -7.760 3.238 8.947 1.00 98.12 121 THR A N 1
ATOM 951 C CA . THR A 1 121 ? -8.427 4.388 9.572 1.00 98.12 121 THR A CA 1
ATOM 952 C C . THR A 1 121 ? -7.465 5.213 10.412 1.00 98.12 121 THR A C 1
ATOM 954 O O . THR A 1 121 ? -6.576 4.662 11.058 1.00 98.12 121 THR A O 1
ATOM 957 N N . GLU A 1 122 ? -7.681 6.525 10.448 1.00 97.00 122 GLU A N 1
ATOM 958 C CA . GLU A 1 122 ? -7.014 7.454 11.374 1.00 97.00 122 GLU A CA 1
ATOM 959 C C . GLU A 1 122 ? -7.891 7.802 12.580 1.00 97.00 122 GLU A C 1
ATOM 961 O O . GLU A 1 122 ? -7.413 8.273 13.612 1.00 97.00 122 GLU A O 1
ATOM 966 N N . LYS A 1 123 ? -9.195 7.524 12.488 1.00 96.56 123 LYS A N 1
ATOM 967 C CA . LYS A 1 123 ? -10.177 7.871 13.515 1.00 96.56 123 LYS A CA 1
ATOM 968 C C . LYS A 1 123 ? -10.824 6.616 14.104 1.00 96.56 123 LYS A C 1
ATOM 970 O O . LYS A 1 123 ? -10.950 5.597 13.415 1.00 96.56 123 LYS A O 1
ATOM 975 N N . PRO A 1 124 ? -11.253 6.663 15.377 1.00 97.12 124 PRO A N 1
ATOM 976 C CA . PRO A 1 124 ? -12.033 5.587 15.971 1.00 97.12 124 PRO A CA 1
ATOM 977 C C . PRO A 1 124 ? -13.279 5.265 15.144 1.00 97.12 124 PRO A C 1
ATOM 979 O O . PRO A 1 124 ? -13.999 6.173 14.745 1.00 97.12 124 PRO A O 1
ATOM 982 N N . ILE A 1 125 ? -13.537 3.975 14.936 1.00 97.94 125 ILE A N 1
ATOM 983 C CA . ILE A 1 125 ? -14.771 3.464 14.323 1.00 97.94 125 ILE A CA 1
ATOM 984 C C . ILE A 1 125 ? -15.671 2.918 15.429 1.00 97.94 125 ILE A C 1
ATOM 986 O O . ILE A 1 125 ? -15.182 2.329 16.402 1.00 97.94 125 ILE A O 1
ATOM 990 N N . ASN A 1 126 ? -16.990 3.049 15.293 1.00 97.25 126 ASN A N 1
ATOM 991 C CA . ASN A 1 126 ? -17.918 2.459 16.243 1.00 97.25 126 ASN A CA 1
ATOM 992 C C . ASN A 1 126 ? -17.705 0.941 16.367 1.00 97.25 126 ASN A C 1
ATOM 994 O O . ASN A 1 126 ? -17.965 0.143 15.465 1.00 97.25 126 ASN A O 1
ATOM 998 N N . VAL A 1 127 ? -17.293 0.528 17.563 1.00 95.81 127 VAL A N 1
ATOM 999 C CA . VAL A 1 127 ? -16.951 -0.858 17.903 1.00 95.81 127 VAL A CA 1
ATOM 1000 C C . VAL A 1 127 ? -18.126 -1.819 17.679 1.00 95.81 127 VAL A C 1
ATOM 1002 O O . VAL A 1 127 ? -17.911 -3.013 17.474 1.00 95.81 127 VAL A O 1
ATOM 1005 N N . ARG A 1 128 ? -19.375 -1.332 17.686 1.00 96.88 128 ARG A N 1
ATOM 1006 C CA . ARG A 1 128 ? -20.553 -2.151 17.361 1.00 96.88 128 ARG A CA 1
ATOM 1007 C C . ARG A 1 128 ? -20.536 -2.619 15.904 1.00 96.88 128 ARG A C 1
ATOM 1009 O O . ARG A 1 128 ? -20.825 -3.790 15.671 1.00 96.88 128 ARG A O 1
ATOM 1016 N N . ILE A 1 129 ? -20.142 -1.755 14.965 1.00 97.50 129 ILE A N 1
ATOM 1017 C CA . ILE A 1 129 ? -20.004 -2.089 13.535 1.00 97.50 129 ILE A CA 1
ATOM 1018 C C . ILE A 1 129 ? -18.906 -3.140 13.365 1.00 97.50 129 ILE A C 1
ATOM 1020 O O . ILE A 1 129 ? -19.123 -4.193 12.767 1.00 97.50 129 ILE A O 1
ATOM 1024 N N . LEU A 1 130 ? -17.752 -2.911 13.997 1.00 97.69 130 LEU A N 1
ATOM 1025 C CA . LEU A 1 130 ? -16.626 -3.842 13.947 1.00 97.69 130 LEU A CA 1
ATOM 1026 C C . LEU A 1 130 ? -17.001 -5.223 14.510 1.00 97.69 130 LEU A C 1
ATOM 1028 O O . LEU A 1 130 ? -16.732 -6.247 13.888 1.00 97.69 130 LEU A O 1
ATOM 1032 N N . LYS A 1 131 ? -17.682 -5.273 15.664 1.00 96.69 131 LYS A N 1
ATOM 1033 C CA . LYS A 1 131 ? -18.148 -6.534 16.266 1.00 96.69 131 LYS A CA 1
ATOM 1034 C C . LYS A 1 131 ? -19.175 -7.253 15.393 1.00 96.69 131 LYS A C 1
ATOM 1036 O O . LYS A 1 131 ? -19.074 -8.471 15.256 1.00 96.69 131 LYS A O 1
ATOM 1041 N N . LYS A 1 132 ? -20.126 -6.517 14.804 1.00 96.94 132 LYS A N 1
ATOM 1042 C CA . LYS A 1 132 ? -21.136 -7.051 13.876 1.00 96.94 132 LYS A CA 1
ATOM 1043 C C . LYS A 1 132 ? -20.473 -7.781 12.703 1.00 96.94 132 LYS A C 1
ATOM 1045 O O . LYS A 1 132 ? -20.886 -8.888 12.371 1.00 96.94 132 LYS A O 1
ATOM 1050 N N . HIS A 1 133 ? -19.399 -7.214 12.151 1.00 96.50 133 HIS A N 1
ATOM 1051 C CA . HIS A 1 133 ? -18.723 -7.724 10.950 1.00 96.50 133 HIS A CA 1
ATOM 1052 C C . HIS A 1 133 ? -17.401 -8.449 11.205 1.00 96.50 133 HIS A C 1
ATOM 1054 O O . HIS A 1 133 ? -16.668 -8.737 10.261 1.00 96.50 133 HIS A O 1
ATOM 1060 N N . LYS A 1 134 ? -17.097 -8.808 12.458 1.00 95.88 134 LYS A N 1
ATOM 1061 C CA . LYS A 1 134 ? -15.802 -9.379 12.874 1.00 95.88 134 LYS A CA 1
ATOM 1062 C C . LYS A 1 134 ? -15.272 -10.473 11.943 1.00 95.88 134 LYS A C 1
ATOM 1064 O O . LYS A 1 134 ? -14.085 -10.500 11.655 1.00 95.88 134 LYS A O 1
ATOM 1069 N N . LYS A 1 135 ? -16.137 -11.390 11.496 1.00 94.00 135 LYS A N 1
ATOM 1070 C CA . LYS A 1 135 ? -15.738 -12.540 10.665 1.00 94.00 135 LYS A CA 1
ATOM 1071 C C . LYS A 1 135 ? -15.249 -12.150 9.267 1.00 94.00 135 LYS A C 1
ATOM 1073 O O . LYS A 1 135 ? -14.497 -12.914 8.682 1.00 94.00 135 LYS A O 1
ATOM 1078 N N . LYS A 1 136 ? -15.687 -11.001 8.749 1.00 93.94 136 LYS A N 1
ATOM 1079 C CA . LYS A 1 136 ? -15.290 -10.482 7.435 1.00 93.94 136 LYS A CA 1
ATOM 1080 C C . LYS A 1 136 ? -14.066 -9.569 7.515 1.00 93.94 136 LYS A C 1
ATOM 1082 O O . LYS A 1 136 ? -13.415 -9.339 6.503 1.00 93.94 136 LYS A O 1
ATOM 1087 N N . ILE A 1 137 ? -13.745 -9.043 8.699 1.00 96.81 137 ILE A N 1
ATOM 1088 C CA . ILE A 1 137 ? -12.615 -8.131 8.890 1.00 96.81 137 ILE A CA 1
ATOM 1089 C C . ILE A 1 137 ? -11.342 -8.948 9.129 1.00 96.81 137 ILE A C 1
ATOM 1091 O O . ILE A 1 137 ? -11.156 -9.550 10.187 1.00 96.81 137 ILE A O 1
ATOM 1095 N N . LYS A 1 138 ? -10.439 -8.938 8.149 1.00 96.56 138 LYS A N 1
ATOM 1096 C CA . LYS A 1 138 ? -9.140 -9.613 8.206 1.00 96.56 138 LYS A CA 1
ATOM 1097 C C . LYS A 1 138 ? -8.161 -8.873 9.107 1.00 96.56 138 LYS A C 1
ATOM 1099 O O . LYS A 1 138 ? -7.479 -9.497 9.919 1.00 96.56 138 LYS A O 1
ATOM 1104 N N . THR A 1 139 ? -8.015 -7.560 8.931 1.00 97.81 139 THR A N 1
ATOM 1105 C CA . THR A 1 139 ? -7.090 -6.729 9.719 1.00 97.81 139 THR A CA 1
ATOM 1106 C C . THR A 1 139 ? -7.541 -5.270 9.728 1.00 97.81 139 THR A C 1
ATOM 1108 O O . THR A 1 139 ? -7.931 -4.737 8.694 1.00 97.81 139 THR A O 1
ATOM 1111 N N . LEU A 1 140 ? -7.463 -4.612 10.884 1.00 98.50 140 LEU A N 1
ATOM 1112 C CA . LEU A 1 140 ? -7.645 -3.165 11.009 1.00 98.50 140 LEU A CA 1
ATOM 1113 C C . LEU A 1 140 ? -6.282 -2.483 11.195 1.00 98.50 140 LEU A C 1
ATOM 1115 O O . LEU A 1 140 ? -5.581 -2.739 12.169 1.00 98.50 140 LEU A O 1
ATOM 1119 N N . PHE A 1 141 ? -5.905 -1.616 10.268 1.00 98.25 141 PHE A N 1
ATOM 1120 C CA . PHE A 1 141 ? -4.740 -0.745 10.349 1.00 98.25 141 PHE A CA 1
ATOM 1121 C C . PHE A 1 141 ? -5.170 0.588 10.962 1.00 98.25 141 PHE A C 1
ATOM 1123 O O . PHE A 1 141 ? -5.893 1.364 10.335 1.00 98.25 141 PHE A O 1
ATOM 1130 N N . TYR A 1 142 ? -4.762 0.834 12.206 1.00 98.00 142 TYR A N 1
ATOM 1131 C CA . TYR A 1 142 ? -5.027 2.100 12.878 1.00 98.00 142 TYR A CA 1
ATOM 1132 C C . TYR A 1 142 ? -3.814 3.013 12.714 1.00 98.00 142 TYR A C 1
ATOM 1134 O O . TYR A 1 142 ? -2.784 2.795 13.357 1.00 98.00 142 TYR A O 1
ATOM 1142 N N . ARG A 1 143 ? -3.936 4.001 11.824 1.00 96.81 143 ARG A N 1
ATOM 1143 C CA . ARG A 1 143 ? -2.896 4.984 11.530 1.00 96.81 143 ARG A CA 1
ATOM 1144 C C . ARG A 1 143 ? -3.012 6.140 12.515 1.00 96.81 143 ARG A C 1
ATOM 1146 O O . ARG A 1 143 ? -3.875 6.996 12.393 1.00 96.81 143 ARG A O 1
ATOM 1153 N N . MET A 1 144 ? -2.167 6.120 13.529 1.00 95.69 144 MET A N 1
ATOM 1154 C CA . MET A 1 144 ? -2.186 7.075 14.624 1.00 95.69 144 MET A CA 1
ATOM 1155 C C . MET A 1 144 ? -1.495 8.377 14.239 1.00 95.69 144 MET A C 1
ATOM 1157 O O . MET A 1 144 ? -0.412 8.371 13.652 1.00 95.69 144 MET A O 1
ATOM 1161 N N . ASP A 1 145 ? -2.109 9.474 14.654 1.00 93.56 145 ASP A N 1
ATOM 1162 C CA . ASP A 1 145 ? -1.579 10.829 14.630 1.00 93.56 145 ASP A CA 1
ATOM 1163 C C . ASP A 1 145 ? -1.686 11.442 16.042 1.00 93.56 145 ASP A C 1
ATOM 1165 O O . ASP A 1 145 ? -1.963 10.754 17.031 1.00 93.56 145 ASP A O 1
ATOM 1169 N N . LYS A 1 146 ? -1.515 12.761 16.157 1.00 90.75 146 LYS A N 1
ATOM 1170 C CA . LYS A 1 146 ? -1.659 13.492 17.429 1.00 90.75 146 LYS A CA 1
ATOM 1171 C C . LYS A 1 146 ? -3.046 13.359 18.081 1.00 90.75 146 LYS A C 1
ATOM 1173 O O . LYS A 1 146 ? -3.176 13.628 19.271 1.00 90.75 146 LYS A O 1
ATOM 1178 N N . GLY A 1 147 ? -4.073 12.962 17.329 1.00 91.50 147 GLY A N 1
ATOM 1179 C CA . GLY A 1 147 ? -5.439 12.717 17.794 1.00 91.50 147 GLY A CA 1
ATOM 1180 C C . GLY A 1 147 ? -5.721 11.264 18.194 1.00 91.50 147 GLY A C 1
ATOM 1181 O O . GLY A 1 147 ? -6.890 10.892 18.335 1.00 91.50 147 GLY A O 1
ATOM 1182 N N . HIS A 1 148 ? -4.690 10.430 18.364 1.00 94.50 148 HIS A N 1
ATOM 1183 C CA . HIS A 1 148 ? -4.845 9.007 18.657 1.00 94.50 148 HIS A CA 1
ATOM 1184 C C . HIS A 1 148 ? -5.729 8.706 19.884 1.00 94.50 148 HIS A C 1
ATOM 1186 O O . HIS A 1 148 ? -5.776 9.444 20.870 1.00 94.50 148 HIS A O 1
ATOM 1192 N N . SER A 1 149 ? -6.373 7.535 19.896 1.00 96.25 149 SER A N 1
ATOM 1193 C CA . SER A 1 149 ? -7.261 7.115 20.984 1.00 96.25 149 SER A CA 1
ATOM 1194 C C . SER A 1 149 ? -6.876 5.759 21.569 1.00 96.25 149 SER A C 1
ATOM 1196 O O . SER A 1 149 ? -7.242 4.703 21.048 1.00 96.25 149 SER A O 1
ATOM 1198 N N . ILE A 1 150 ? -6.251 5.776 22.751 1.00 95.44 150 ILE A N 1
ATOM 1199 C CA . ILE A 1 150 ? -5.976 4.547 23.513 1.00 95.44 150 ILE A CA 1
ATOM 1200 C C . ILE A 1 150 ? -7.271 3.808 23.870 1.00 95.44 150 ILE A C 1
ATOM 1202 O O . ILE A 1 150 ? -7.315 2.580 23.910 1.00 95.44 150 ILE A O 1
ATOM 1206 N N . LYS A 1 151 ? -8.361 4.551 24.106 1.00 96.56 151 LYS A N 1
ATOM 1207 C CA . LYS A 1 151 ? -9.678 3.973 24.386 1.00 96.56 151 LYS A CA 1
ATOM 1208 C C . LYS A 1 151 ? -10.162 3.137 23.204 1.00 96.56 151 LYS A C 1
ATOM 1210 O O . LYS A 1 151 ? -10.643 2.027 23.413 1.00 96.56 151 LYS A O 1
ATOM 1215 N N . PHE A 1 152 ? -9.996 3.642 21.983 1.00 97.19 152 PHE A N 1
ATOM 1216 C CA . PHE A 1 152 ? -10.358 2.899 20.783 1.00 97.19 152 PHE A CA 1
ATOM 1217 C C . PHE A 1 152 ? -9.552 1.605 20.656 1.00 97.19 152 PHE A C 1
ATOM 1219 O O . PHE A 1 152 ? -10.149 0.551 20.462 1.00 97.19 152 PHE A O 1
ATOM 1226 N N . VAL A 1 153 ? -8.233 1.648 20.864 1.00 96.81 153 VAL A N 1
ATOM 1227 C CA . VAL A 1 153 ? -7.383 0.445 20.799 1.00 96.81 153 VAL A CA 1
ATOM 1228 C C . VAL A 1 153 ? -7.740 -0.567 21.895 1.00 96.81 153 VAL A C 1
ATOM 1230 O O . VAL A 1 153 ? -7.870 -1.759 21.617 1.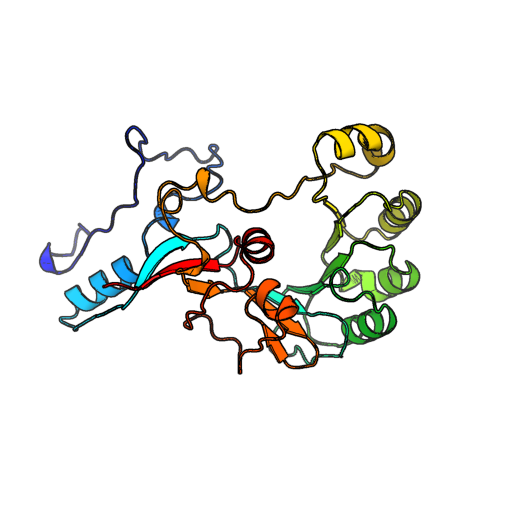00 96.81 153 VAL A O 1
ATOM 1233 N N . LYS A 1 154 ? -8.015 -0.103 23.122 1.00 96.31 154 LYS A N 1
ATOM 1234 C CA . LYS A 1 154 ? -8.537 -0.941 24.217 1.00 96.31 154 LYS A CA 1
ATOM 1235 C C . LYS A 1 154 ? -9.835 -1.644 23.831 1.00 96.31 154 LYS A C 1
ATOM 1237 O O . LYS A 1 154 ? -10.021 -2.822 24.136 1.00 96.31 154 LYS A O 1
ATOM 1242 N N . ASP A 1 155 ? -10.757 -0.929 23.197 1.00 96.00 155 ASP A N 1
ATOM 1243 C CA . ASP A 1 155 ? -12.035 -1.506 22.795 1.00 96.00 155 ASP A CA 1
ATOM 1244 C C . ASP A 1 155 ? -11.899 -2.419 21.569 1.00 96.00 155 ASP A C 1
ATOM 1246 O O . ASP A 1 155 ? -12.579 -3.447 21.509 1.00 96.00 155 ASP A O 1
ATOM 1250 N N . LEU A 1 156 ? -10.977 -2.109 20.654 1.00 96.06 156 LEU A N 1
ATOM 1251 C CA . LEU A 1 156 ? -10.615 -2.939 19.510 1.00 96.06 156 LEU A CA 1
ATOM 1252 C C . LEU A 1 156 ? -10.024 -4.278 19.960 1.00 96.06 156 LEU A C 1
ATOM 1254 O O . LEU A 1 156 ? -10.481 -5.321 19.495 1.00 96.06 156 LEU A O 1
ATOM 1258 N N . LEU A 1 157 ? -9.112 -4.277 20.935 1.00 95.69 157 LEU A N 1
ATOM 1259 C CA . LEU A 1 157 ? -8.556 -5.497 21.527 1.00 95.69 157 LEU A CA 1
ATOM 1260 C C . LEU A 1 157 ? -9.663 -6.428 22.051 1.00 95.69 157 LEU A C 1
ATOM 1262 O O . LEU A 1 157 ? -9.673 -7.621 21.749 1.00 95.69 157 LEU A O 1
ATOM 1266 N N . LYS A 1 158 ? -10.672 -5.879 22.743 1.00 95.31 158 LYS A N 1
ATOM 1267 C CA . LYS A 1 158 ? -11.827 -6.650 23.251 1.00 95.31 158 LYS A CA 1
ATOM 1268 C C . LYS A 1 158 ? -12.705 -7.244 22.147 1.00 95.31 158 LYS A C 1
ATOM 1270 O O . LYS A 1 158 ? -13.492 -8.148 22.421 1.00 95.31 158 LYS A O 1
ATOM 1275 N N . THR A 1 159 ? -12.642 -6.738 20.914 1.00 95.50 159 THR A N 1
ATOM 1276 C CA . THR A 1 159 ? -13.361 -7.357 19.786 1.00 95.50 159 THR A CA 1
ATOM 1277 C C . THR A 1 159 ? -12.705 -8.664 19.339 1.00 95.50 159 THR A C 1
ATOM 1279 O O . THR A 1 159 ? -13.381 -9.538 18.789 1.00 95.50 159 THR A O 1
ATOM 1282 N N . GLY A 1 160 ? -11.400 -8.824 19.579 1.00 95.12 160 GLY A N 1
ATOM 1283 C CA . GLY A 1 160 ? -10.590 -9.912 19.036 1.00 95.12 160 GLY A CA 1
ATOM 1284 C C . GLY A 1 160 ? -10.432 -9.856 17.513 1.00 95.12 160 GLY A C 1
ATOM 1285 O O . GLY A 1 160 ? -10.231 -10.900 16.898 1.00 95.12 160 GLY A O 1
ATOM 1286 N N . ILE A 1 161 ? -10.608 -8.683 16.899 1.00 96.81 161 ILE A N 1
ATOM 1287 C CA . ILE A 1 161 ? -10.205 -8.412 15.514 1.00 96.81 161 ILE A CA 1
ATOM 1288 C C . ILE A 1 161 ? -8.696 -8.181 15.510 1.00 96.81 161 ILE A C 1
ATOM 1290 O O . ILE A 1 161 ? -8.172 -7.484 16.377 1.00 96.81 161 ILE A O 1
ATOM 1294 N N . LYS A 1 162 ? -7.992 -8.756 14.533 1.00 97.19 162 LYS A N 1
ATOM 1295 C CA . LYS A 1 162 ? -6.565 -8.487 14.342 1.00 97.19 162 LYS A CA 1
ATOM 1296 C C . LYS A 1 162 ? -6.376 -7.022 13.949 1.00 97.19 162 LYS A C 1
ATOM 1298 O O . LYS A 1 162 ? -7.031 -6.551 13.021 1.00 97.19 162 LYS A O 1
ATOM 1303 N N . TYR A 1 163 ? -5.452 -6.326 14.597 1.00 97.62 163 TYR A N 1
ATOM 1304 C CA . TYR A 1 163 ? -5.111 -4.956 14.239 1.00 97.62 163 TYR A CA 1
ATOM 1305 C C . TYR A 1 163 ? -3.603 -4.728 14.208 1.00 97.62 163 TYR A C 1
ATOM 1307 O O . TYR A 1 163 ? -2.839 -5.493 14.796 1.00 97.62 163 TYR A O 1
ATOM 1315 N N . ILE A 1 164 ? -3.193 -3.691 13.483 1.00 97.81 164 ILE A N 1
ATOM 1316 C CA . ILE A 1 164 ? -1.813 -3.217 13.382 1.00 97.81 164 ILE A CA 1
ATOM 1317 C C . ILE A 1 164 ? -1.834 -1.715 13.654 1.00 97.81 164 ILE A C 1
ATOM 1319 O O . ILE A 1 164 ? -2.648 -0.990 13.079 1.00 97.81 164 ILE A O 1
ATOM 1323 N N . LEU A 1 165 ? -0.960 -1.266 14.552 1.00 97.88 165 LEU A N 1
ATOM 1324 C CA . LEU A 1 165 ? -0.784 0.145 14.871 1.00 97.88 165 LEU A CA 1
ATOM 1325 C C . LEU A 1 165 ? 0.305 0.706 13.961 1.00 97.88 165 LEU A C 1
ATOM 1327 O O . LEU A 1 165 ? 1.423 0.189 13.947 1.00 97.88 165 LEU A O 1
ATOM 1331 N N . THR A 1 166 ? -0.018 1.744 13.200 1.00 96.88 166 THR A N 1
ATOM 1332 C CA . THR A 1 166 ? 0.952 2.430 12.344 1.00 96.88 166 THR A CA 1
ATOM 1333 C C . THR A 1 166 ? 0.927 3.929 12.596 1.00 96.88 166 THR A C 1
ATOM 1335 O O . THR A 1 166 ? -0.008 4.443 13.202 1.00 96.88 166 THR A O 1
ATOM 1338 N N . THR A 1 167 ? 1.947 4.652 12.154 1.00 96.94 167 THR A N 1
ATOM 1339 C CA . THR A 1 167 ? 1.957 6.117 12.156 1.00 96.94 167 THR A CA 1
ATOM 1340 C C . THR A 1 167 ? 2.802 6.644 11.002 1.00 96.94 167 THR A C 1
ATOM 1342 O O . THR A 1 167 ? 3.664 5.932 10.495 1.00 96.94 167 THR A O 1
ATOM 1345 N N . ARG A 1 168 ? 2.537 7.883 10.585 1.00 95.12 168 ARG A N 1
ATOM 1346 C CA . ARG A 1 168 ? 3.401 8.663 9.682 1.00 95.12 168 ARG A CA 1
ATOM 1347 C C . ARG A 1 168 ? 4.199 9.734 10.431 1.00 95.12 168 ARG A C 1
ATOM 1349 O O . ARG A 1 168 ? 4.912 10.517 9.815 1.00 95.12 168 ARG A O 1
ATOM 1356 N N . GLU A 1 169 ? 4.018 9.810 11.745 1.00 95.81 169 GLU A N 1
ATOM 1357 C CA . GLU A 1 169 ? 4.747 10.722 12.616 1.00 95.81 169 GLU A CA 1
ATOM 1358 C C . GLU A 1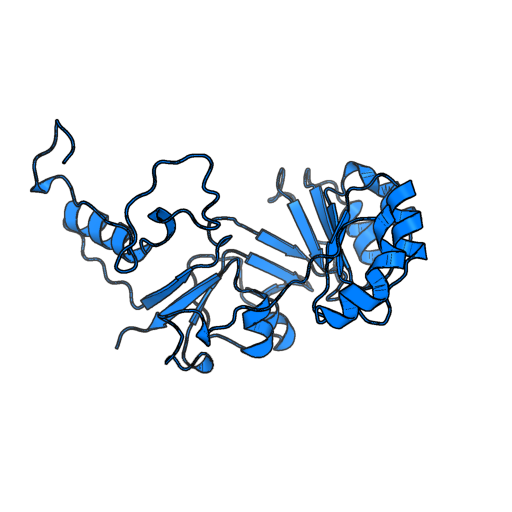 169 ? 6.156 10.180 12.903 1.00 95.81 169 GLU A C 1
ATOM 1360 O O . GLU A 1 169 ? 6.464 9.009 12.675 1.00 95.81 169 GLU A O 1
ATOM 1365 N N . SER A 1 170 ? 7.017 11.042 13.436 1.00 95.31 170 SER A N 1
ATOM 1366 C CA . SER A 1 170 ? 8.419 10.732 13.715 1.00 95.31 170 SER A CA 1
ATOM 1367 C C . SER A 1 170 ? 8.616 9.711 14.843 1.00 95.31 170 SER A C 1
ATOM 1369 O O . SER A 1 170 ? 7.748 9.489 15.692 1.00 95.31 170 SER A O 1
ATOM 1371 N N . GLN A 1 171 ? 9.838 9.180 14.949 1.00 95.56 171 GLN A N 1
ATOM 1372 C CA . GLN A 1 171 ? 10.245 8.338 16.080 1.00 95.56 171 GLN A CA 1
ATOM 1373 C C . GLN A 1 171 ? 10.008 9.011 17.441 1.00 95.56 171 GLN A C 1
ATOM 1375 O O . GLN A 1 171 ? 9.566 8.357 18.380 1.00 95.56 171 GLN A O 1
ATOM 1380 N N . SER A 1 172 ? 10.203 10.330 17.537 1.00 96.31 172 SER A N 1
ATOM 1381 C CA . SER A 1 172 ? 9.928 11.083 18.766 1.00 96.31 172 SER A CA 1
ATOM 1382 C C . SER A 1 172 ? 8.454 11.045 19.190 1.00 96.31 172 SER A C 1
ATOM 1384 O O . SER A 1 172 ? 8.166 10.977 20.385 1.00 96.31 172 SER A O 1
ATOM 1386 N N . PHE A 1 173 ? 7.514 11.044 18.238 1.00 96.06 173 PHE A N 1
ATOM 1387 C CA . PHE A 1 173 ? 6.095 10.846 18.532 1.00 96.06 173 PHE A CA 1
ATOM 1388 C C . PHE A 1 173 ? 5.845 9.437 19.067 1.00 96.06 173 PHE A C 1
ATOM 1390 O O . PHE A 1 173 ? 5.222 9.293 20.119 1.00 96.06 173 PHE A O 1
ATOM 1397 N N . VAL A 1 174 ? 6.384 8.409 18.405 1.00 96.06 174 VAL A N 1
ATOM 1398 C CA . VAL A 1 174 ? 6.253 7.018 18.861 1.00 96.06 174 VAL A CA 1
ATOM 1399 C C . VAL A 1 174 ? 6.800 6.844 20.275 1.00 96.06 174 VAL A C 1
ATOM 1401 O O . VAL A 1 174 ? 6.132 6.249 21.119 1.00 96.06 174 VAL A O 1
ATOM 1404 N N . ASP A 1 175 ? 7.973 7.406 20.563 1.00 95.94 175 ASP A N 1
ATOM 1405 C CA . ASP A 1 175 ? 8.596 7.330 21.884 1.00 95.94 175 ASP A CA 1
ATOM 1406 C C . ASP A 1 175 ? 7.728 7.992 22.962 1.00 95.94 175 ASP A C 1
ATOM 1408 O O . ASP A 1 175 ? 7.599 7.448 24.061 1.00 95.94 175 ASP A O 1
ATOM 1412 N N . SER A 1 176 ? 7.070 9.112 22.633 1.00 95.88 176 SER A N 1
ATOM 1413 C CA . SER A 1 176 ? 6.176 9.824 23.555 1.00 95.88 176 SER A CA 1
ATOM 1414 C C . SER A 1 176 ? 4.930 9.029 23.958 1.00 95.88 176 SER A C 1
ATOM 1416 O O . SER A 1 176 ? 4.451 9.188 25.076 1.00 95.88 176 SER A O 1
ATOM 1418 N N . ILE A 1 177 ? 4.438 8.141 23.087 1.00 95.88 177 ILE A N 1
ATOM 1419 C CA . ILE A 1 177 ? 3.220 7.345 23.319 1.00 95.88 177 ILE A CA 1
ATOM 1420 C C . ILE A 1 177 ? 3.533 5.885 23.672 1.00 95.88 177 ILE A C 1
ATOM 1422 O O . ILE A 1 177 ? 2.640 5.091 23.961 1.00 95.88 177 ILE A O 1
ATOM 1426 N N . LYS A 1 178 ? 4.809 5.492 23.647 1.00 93.94 178 LYS A N 1
ATOM 1427 C CA . LYS A 1 178 ? 5.244 4.094 23.739 1.00 93.94 178 LYS A CA 1
ATOM 1428 C C . LYS A 1 178 ? 4.727 3.380 24.986 1.00 93.94 178 LYS A C 1
ATOM 1430 O O . LYS A 1 178 ? 4.282 2.239 24.886 1.00 93.94 178 LYS A O 1
ATOM 1435 N N . LEU A 1 179 ? 4.781 4.041 26.143 1.00 94.75 179 LEU A N 1
ATOM 1436 C CA . LEU A 1 179 ? 4.316 3.468 27.412 1.00 94.75 179 LEU A CA 1
ATOM 1437 C C . LEU A 1 179 ? 2.796 3.274 27.430 1.00 94.75 179 LEU A C 1
ATOM 1439 O O . LEU A 1 179 ? 2.318 2.280 27.965 1.00 94.75 179 LEU A O 1
ATOM 1443 N N . ASP A 1 180 ? 2.045 4.166 26.786 1.00 94.50 180 ASP A N 1
ATOM 1444 C CA . ASP A 1 180 ? 0.587 4.066 26.695 1.00 94.50 180 ASP A CA 1
ATOM 1445 C C . ASP A 1 180 ? 0.144 2.887 25.817 1.00 94.50 180 ASP A C 1
ATOM 1447 O O . ASP A 1 180 ? -0.911 2.293 26.055 1.00 94.50 180 ASP A O 1
ATOM 1451 N N . TYR A 1 181 ? 0.951 2.531 24.810 1.00 95.81 181 TYR A N 1
ATOM 1452 C CA . TYR A 1 181 ? 0.617 1.507 23.818 1.00 95.81 181 TYR A CA 1
ATOM 1453 C C . TYR A 1 181 ? 1.322 0.155 24.008 1.00 95.81 181 TYR A C 1
ATOM 1455 O O . TYR A 1 181 ? 0.994 -0.793 23.292 1.00 95.81 181 TYR A O 1
ATOM 1463 N N . MET A 1 182 ? 2.230 0.020 24.984 1.00 94.00 182 MET A N 1
ATOM 1464 C CA . MET A 1 182 ? 3.088 -1.168 25.128 1.00 94.00 182 MET A CA 1
ATOM 1465 C C . MET A 1 182 ? 2.322 -2.489 25.297 1.00 94.00 182 MET A C 1
ATOM 1467 O O . MET A 1 182 ? 2.762 -3.516 24.785 1.00 94.00 182 MET A O 1
ATOM 1471 N N . ASP A 1 183 ? 1.153 -2.453 25.942 1.00 93.81 183 ASP A N 1
ATOM 1472 C CA . ASP A 1 183 ? 0.297 -3.631 26.147 1.00 93.81 183 ASP A CA 1
ATOM 1473 C C . ASP A 1 183 ? -0.602 -3.945 24.939 1.00 93.81 183 ASP A C 1
ATOM 1475 O O . ASP A 1 183 ? -1.276 -4.976 24.905 1.00 93.81 183 ASP A O 1
ATOM 1479 N N . TYR A 1 184 ? -0.650 -3.051 23.948 1.00 95.00 184 TYR A N 1
ATOM 1480 C CA . TYR A 1 184 ? -1.573 -3.134 22.815 1.00 95.00 184 TYR A CA 1
ATOM 1481 C C . TYR A 1 184 ? -0.881 -3.456 21.493 1.00 95.00 184 TYR A C 1
ATOM 1483 O O . TYR A 1 184 ? -1.559 -3.867 20.553 1.00 95.00 184 TYR A O 1
ATOM 1491 N N . GLY A 1 185 ? 0.436 -3.290 21.400 1.00 92.50 185 GLY A N 1
ATOM 1492 C CA . GLY A 1 185 ? 1.216 -3.660 20.224 1.00 92.50 185 GLY A CA 1
ATOM 1493 C C . GLY A 1 185 ? 2.316 -2.659 19.898 1.00 92.50 185 GLY A C 1
ATOM 1494 O O . GLY A 1 185 ? 2.394 -1.570 20.459 1.00 92.50 185 GLY A O 1
ATOM 1495 N N . ILE A 1 186 ? 3.175 -3.044 18.957 1.00 94.06 186 ILE A N 1
ATOM 1496 C CA . ILE A 1 186 ? 4.229 -2.171 18.445 1.00 94.06 186 ILE A CA 1
ATOM 1497 C C . ILE A 1 186 ? 3.607 -1.175 17.466 1.00 94.06 186 ILE A C 1
ATOM 1499 O O . ILE A 1 186 ? 2.825 -1.555 16.594 1.00 94.06 186 ILE A O 1
ATOM 1503 N N . VAL A 1 187 ? 3.976 0.094 17.614 1.00 96.50 187 VAL A N 1
ATOM 1504 C CA . VAL A 1 187 ? 3.632 1.150 16.663 1.00 96.50 187 VAL A CA 1
ATOM 1505 C C . VAL A 1 187 ? 4.670 1.152 15.551 1.00 96.50 187 VAL A C 1
ATOM 1507 O O . VAL A 1 187 ? 5.843 1.422 15.801 1.00 96.50 187 VAL A O 1
ATOM 1510 N N . HIS A 1 188 ? 4.249 0.830 14.333 1.00 95.75 188 HIS A N 1
ATOM 1511 C CA . HIS A 1 188 ? 5.126 0.825 13.168 1.00 95.75 188 HIS A CA 1
ATOM 1512 C C . HIS A 1 188 ? 5.124 2.197 12.490 1.00 95.75 188 HIS A C 1
ATOM 1514 O O . HIS A 1 188 ? 4.069 2.697 12.102 1.00 95.75 188 HIS A O 1
ATOM 1520 N N . ILE A 1 189 ? 6.300 2.793 12.319 1.00 95.25 189 ILE A N 1
ATOM 1521 C CA . ILE A 1 189 ? 6.450 3.994 11.495 1.00 95.25 189 ILE A CA 1
ATOM 1522 C C . ILE A 1 189 ? 6.395 3.555 10.036 1.00 95.25 189 ILE A C 1
ATOM 1524 O O . ILE A 1 189 ? 7.083 2.617 9.635 1.00 95.25 189 ILE A O 1
ATOM 1528 N N . TYR A 1 190 ? 5.521 4.194 9.272 1.00 92.38 190 TYR A N 1
ATOM 1529 C CA . TYR A 1 190 ? 5.473 4.086 7.826 1.00 92.38 190 TYR A CA 1
ATOM 1530 C C . TYR A 1 190 ? 6.092 5.360 7.268 1.00 92.38 190 TYR A C 1
ATOM 1532 O O . TYR A 1 190 ? 5.665 6.457 7.636 1.00 92.38 190 TYR A O 1
ATOM 1540 N N . GLU A 1 191 ? 7.091 5.208 6.411 1.00 92.19 191 GLU A N 1
ATOM 1541 C CA . GLU A 1 191 ? 7.828 6.305 5.790 1.00 92.19 191 GLU A CA 1
ATOM 1542 C C . GLU A 1 191 ? 7.552 6.289 4.282 1.00 92.19 191 GLU A C 1
ATOM 1544 O O . GLU A 1 191 ? 7.307 5.218 3.717 1.00 92.19 191 GLU A O 1
ATOM 1549 N N . PRO A 1 192 ? 7.528 7.457 3.621 1.00 94.12 192 PRO A N 1
ATOM 1550 C CA . PRO A 1 192 ? 7.450 7.492 2.171 1.00 94.12 192 PRO A CA 1
ATOM 1551 C C . PRO A 1 192 ? 8.762 6.974 1.571 1.00 94.12 192 PRO A C 1
ATOM 1553 O O . PRO A 1 192 ? 9.801 6.977 2.229 1.00 94.12 192 PRO A O 1
ATOM 1556 N N . LEU A 1 193 ? 8.731 6.590 0.295 1.00 93.81 193 LEU A N 1
ATOM 1557 C CA . LEU A 1 193 ? 9.959 6.336 -0.452 1.00 93.81 193 LEU 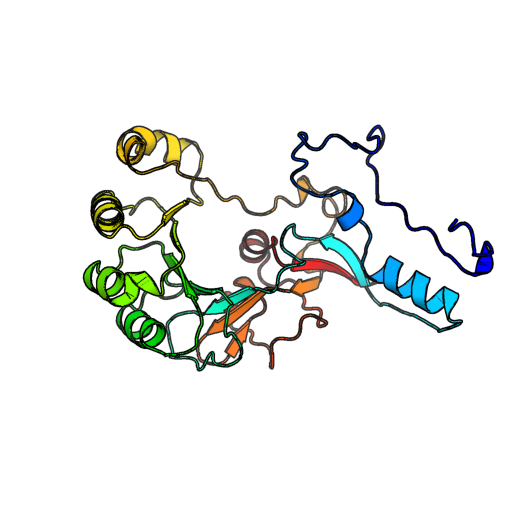A CA 1
ATOM 1558 C C . LEU A 1 193 ? 10.839 7.588 -0.428 1.00 93.81 193 LEU A C 1
ATOM 1560 O O . LEU A 1 193 ? 10.375 8.660 -0.818 1.00 93.81 193 LEU A O 1
ATOM 1564 N N . ASP A 1 194 ? 12.101 7.433 -0.034 1.00 93.62 194 ASP A N 1
ATOM 1565 C CA . ASP A 1 194 ? 13.133 8.445 -0.234 1.00 93.62 194 ASP A CA 1
ATOM 1566 C C . ASP A 1 194 ? 13.842 8.184 -1.579 1.00 93.62 194 ASP A C 1
ATOM 1568 O O . ASP A 1 194 ? 14.626 7.236 -1.699 1.00 93.62 194 ASP A O 1
ATOM 1572 N N . PRO A 1 195 ? 13.591 9.000 -2.620 1.00 92.00 195 PRO A N 1
ATOM 1573 C CA . PRO A 1 195 ? 14.223 8.831 -3.928 1.00 92.00 195 PRO A CA 1
ATOM 1574 C C . PRO A 1 195 ? 15.747 8.962 -3.864 1.00 92.00 195 PRO A C 1
ATOM 1576 O O . PRO A 1 195 ? 16.447 8.372 -4.686 1.00 92.00 195 PRO A O 1
ATOM 1579 N N . SER A 1 196 ? 16.269 9.708 -2.883 1.00 89.88 196 SER A N 1
ATOM 1580 C CA . SER A 1 196 ? 17.705 9.914 -2.709 1.00 89.88 196 SER A CA 1
ATOM 1581 C C . SER A 1 196 ? 18.430 8.660 -2.221 1.00 89.88 196 SER A C 1
ATOM 1583 O O . SER A 1 196 ? 19.644 8.558 -2.376 1.00 89.88 196 SER A O 1
ATOM 1585 N N . GLU A 1 197 ? 17.713 7.661 -1.703 1.00 87.75 197 GLU A N 1
ATOM 1586 C CA . GLU A 1 197 ? 18.284 6.363 -1.333 1.00 87.75 197 GLU A CA 1
ATOM 1587 C C . GLU A 1 197 ? 18.314 5.371 -2.508 1.00 87.75 197 GLU A C 1
ATOM 1589 O O . GLU A 1 197 ? 18.995 4.342 -2.449 1.00 87.75 197 GLU A O 1
ATOM 1594 N N . ILE A 1 198 ? 17.626 5.687 -3.611 1.00 88.50 198 ILE A N 1
ATOM 1595 C CA . ILE A 1 198 ? 17.491 4.820 -4.782 1.00 88.50 198 ILE A CA 1
ATOM 1596 C C . ILE A 1 198 ? 18.427 5.297 -5.895 1.00 88.50 198 ILE A C 1
ATOM 1598 O O . ILE A 1 198 ? 18.205 6.334 -6.514 1.00 88.50 198 ILE A O 1
ATOM 1602 N N . ASP A 1 199 ? 19.471 4.514 -6.186 1.00 88.06 199 ASP A N 1
ATOM 1603 C CA . ASP A 1 199 ? 20.542 4.893 -7.124 1.00 88.06 199 ASP A CA 1
ATOM 1604 C C . ASP A 1 199 ? 20.029 5.340 -8.509 1.00 88.06 199 ASP A C 1
ATOM 1606 O O . ASP A 1 199 ? 20.544 6.304 -9.068 1.00 88.06 199 ASP A O 1
ATOM 1610 N N . SER A 1 200 ? 18.984 4.690 -9.025 1.00 89.56 200 SER A N 1
ATOM 1611 C CA . SER A 1 200 ? 18.331 4.995 -10.307 1.00 89.56 200 SER A CA 1
ATOM 1612 C C . SER A 1 200 ? 17.390 6.206 -10.286 1.00 89.56 200 SER A C 1
ATOM 1614 O O . SER A 1 200 ? 16.978 6.654 -11.350 1.00 89.56 200 SER A O 1
ATOM 1616 N N . LEU A 1 201 ? 17.032 6.735 -9.110 1.00 93.12 201 LEU A N 1
ATOM 1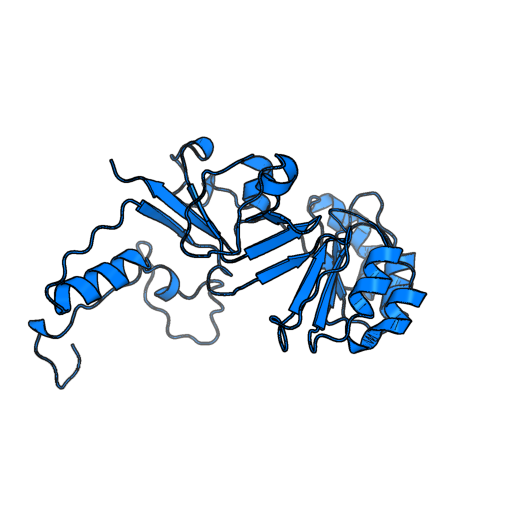617 C CA . LEU A 1 201 ? 16.147 7.902 -8.960 1.00 93.12 201 LEU A CA 1
ATOM 1618 C C . LEU A 1 201 ? 16.873 9.157 -8.455 1.00 93.12 201 LEU A C 1
ATOM 1620 O O . LEU A 1 201 ? 16.359 10.255 -8.635 1.00 93.12 201 LEU A O 1
ATOM 1624 N N . LYS A 1 202 ? 18.068 9.022 -7.858 1.00 90.62 202 LYS A N 1
ATOM 1625 C CA . LYS A 1 202 ? 18.829 10.115 -7.213 1.00 90.62 202 LYS A CA 1
ATOM 1626 C C . LYS A 1 202 ? 18.953 11.405 -8.030 1.00 90.62 202 LYS A C 1
ATOM 1628 O O . LYS A 1 202 ? 18.975 12.482 -7.445 1.00 90.62 202 LYS A O 1
ATOM 1633 N N . ASN A 1 203 ? 19.083 11.289 -9.351 1.00 90.38 203 ASN A N 1
ATOM 1634 C CA . ASN A 1 203 ? 19.310 12.419 -10.258 1.00 90.38 203 ASN A CA 1
ATOM 1635 C C . ASN A 1 203 ? 18.146 12.649 -11.231 1.00 90.38 203 ASN A C 1
ATOM 1637 O O . ASN A 1 203 ? 18.293 13.406 -12.188 1.00 90.38 203 ASN A O 1
ATOM 1641 N N . GLU A 1 204 ? 17.025 11.961 -11.031 1.00 93.69 204 GLU A N 1
ATOM 1642 C CA . GLU A 1 204 ? 15.870 12.055 -11.914 1.00 93.69 204 GLU A CA 1
ATOM 1643 C C . GLU A 1 204 ? 14.886 13.107 -11.399 1.00 93.69 204 GLU A C 1
ATOM 1645 O O . GLU A 1 204 ? 14.642 13.230 -10.198 1.00 93.69 204 GLU A O 1
ATOM 1650 N N . ASP A 1 205 ? 14.291 13.856 -12.325 1.00 94.75 205 ASP A N 1
ATOM 1651 C CA . ASP A 1 205 ? 13.170 14.735 -12.012 1.00 94.75 205 ASP A CA 1
ATOM 1652 C C . ASP A 1 205 ? 11.883 13.908 -11.951 1.00 94.75 205 ASP A C 1
ATOM 1654 O O . ASP A 1 205 ? 11.353 13.497 -12.987 1.00 94.75 205 ASP A O 1
ATOM 1658 N N . LEU A 1 206 ? 11.379 13.662 -10.739 1.00 94.44 206 LEU A N 1
ATOM 1659 C CA . LEU A 1 206 ? 10.202 12.822 -10.509 1.00 94.44 206 LEU A CA 1
ATOM 1660 C C . LEU A 1 206 ? 8.941 13.324 -11.218 1.00 94.44 206 LEU A C 1
ATOM 1662 O O . LEU A 1 206 ? 8.099 12.500 -11.565 1.00 94.44 206 LEU A O 1
ATOM 1666 N N . GLU A 1 207 ? 8.802 14.630 -11.457 1.00 94.62 207 GLU A N 1
ATOM 1667 C CA . GLU A 1 207 ? 7.640 15.183 -12.172 1.00 94.62 207 GLU A CA 1
ATOM 1668 C C . GLU A 1 207 ? 7.653 14.819 -13.665 1.00 94.62 207 GLU A C 1
ATOM 1670 O O . GLU A 1 207 ? 6.608 14.780 -14.312 1.00 94.62 207 GLU A O 1
ATOM 1675 N N . SER A 1 208 ? 8.830 14.505 -14.213 1.00 95.69 208 SER A N 1
ATOM 1676 C CA . SER A 1 208 ? 9.001 14.065 -15.603 1.00 95.69 208 SER A CA 1
ATOM 1677 C C . SER A 1 208 ? 8.820 12.553 -15.800 1.00 95.69 208 SER A C 1
ATOM 1679 O O . SER A 1 208 ? 8.773 12.070 -16.938 1.00 95.69 208 SER A O 1
ATOM 1681 N N . LEU A 1 209 ? 8.741 11.798 -14.700 1.00 97.38 209 LEU A N 1
ATOM 1682 C CA . LEU A 1 209 ? 8.648 10.344 -14.713 1.00 97.38 209 LEU A CA 1
ATOM 1683 C C . LEU A 1 209 ? 7.201 9.856 -14.786 1.00 97.38 209 LEU A C 1
ATOM 1685 O O . LEU A 1 209 ? 6.224 10.581 -14.588 1.00 97.38 209 LEU A O 1
ATOM 1689 N N . TYR A 1 210 ? 7.084 8.562 -15.058 1.00 97.75 210 TYR A N 1
ATOM 1690 C CA . TYR A 1 210 ? 5.820 7.862 -15.164 1.00 97.75 210 TYR A CA 1
ATOM 1691 C C . TYR A 1 210 ? 5.805 6.657 -14.228 1.00 97.75 210 TYR A C 1
ATOM 1693 O O . TYR A 1 210 ? 6.834 6.240 -13.695 1.00 97.75 210 TYR A O 1
ATOM 1701 N N . PHE A 1 211 ? 4.638 6.050 -14.048 1.00 97.44 211 PHE A N 1
ATOM 1702 C CA . PHE A 1 211 ? 4.497 4.818 -13.297 1.00 97.44 211 PHE A CA 1
ATOM 1703 C C . PHE A 1 211 ? 3.415 3.906 -13.872 1.00 97.44 211 PHE A C 1
ATOM 1705 O O . PHE A 1 211 ? 2.421 4.367 -14.425 1.00 97.44 211 PHE A O 1
ATOM 1712 N N . SER A 1 212 ? 3.582 2.600 -13.692 1.00 96.00 212 SER A N 1
ATOM 1713 C CA . SER A 1 212 ? 2.494 1.621 -13.786 1.00 96.00 212 SER A CA 1
ATOM 1714 C C . SER A 1 212 ? 2.125 1.142 -12.382 1.00 96.00 212 SER A C 1
ATOM 1716 O O . SER A 1 212 ? 2.981 1.104 -11.494 1.00 96.00 212 SER A O 1
ATOM 1718 N N . SER A 1 213 ? 0.858 0.792 -12.152 1.00 96.31 213 SER A N 1
ATOM 1719 C CA . SER A 1 213 ? 0.354 0.417 -10.824 1.00 96.31 213 SER A CA 1
ATOM 1720 C C . SER A 1 213 ? -0.304 -0.954 -10.834 1.00 96.31 213 SER A C 1
ATOM 1722 O O . SER A 1 213 ? -1.096 -1.252 -11.724 1.00 96.31 213 SER A O 1
ATOM 1724 N N . ASN A 1 214 ? -0.038 -1.745 -9.794 1.00 94.25 214 ASN A N 1
ATOM 1725 C CA . ASN A 1 214 ? -0.805 -2.949 -9.462 1.00 94.25 214 ASN A CA 1
ATOM 1726 C C . ASN A 1 214 ? -1.758 -2.730 -8.277 1.00 94.25 214 ASN A C 1
ATOM 1728 O O . ASN A 1 214 ? -2.423 -3.663 -7.823 1.00 94.25 214 ASN A O 1
ATOM 1732 N N . LYS A 1 215 ? -1.876 -1.482 -7.812 1.00 95.19 215 LYS A N 1
ATOM 1733 C CA . LYS A 1 215 ? -2.866 -1.039 -6.833 1.00 95.19 215 LYS A CA 1
ATOM 1734 C C . LYS A 1 215 ? -3.852 -0.075 -7.478 1.00 95.19 215 LYS A C 1
ATOM 1736 O O . LYS A 1 215 ? -3.440 0.881 -8.123 1.00 95.19 215 LYS A O 1
ATOM 1741 N N . PHE A 1 216 ? -5.142 -0.267 -7.238 1.00 95.69 216 PHE A N 1
ATOM 1742 C CA . PHE A 1 216 ? -6.168 0.684 -7.664 1.00 95.69 216 PHE A CA 1
ATOM 1743 C C . PHE A 1 216 ? -7.123 1.005 -6.527 1.00 95.69 216 PHE A C 1
ATOM 1745 O O . PHE A 1 216 ? -7.464 0.145 -5.719 1.00 95.69 216 PHE A O 1
ATOM 1752 N N . ILE A 1 217 ? -7.567 2.255 -6.490 1.00 96.38 217 ILE A N 1
ATOM 1753 C CA . ILE A 1 217 ? -8.516 2.765 -5.513 1.00 96.38 217 ILE A CA 1
ATOM 1754 C C . ILE A 1 217 ? -9.833 3.047 -6.226 1.00 96.38 217 ILE A C 1
ATOM 1756 O O . ILE A 1 217 ? -9.860 3.723 -7.256 1.00 96.38 217 ILE A O 1
ATOM 1760 N N . ILE A 1 218 ? -10.922 2.532 -5.670 1.00 95.56 218 ILE A N 1
ATOM 1761 C CA . ILE A 1 218 ? -12.283 2.792 -6.126 1.00 95.56 218 ILE A CA 1
ATOM 1762 C C . ILE A 1 218 ? -12.900 3.845 -5.208 1.00 95.56 218 ILE A C 1
ATOM 1764 O O . ILE A 1 218 ? -12.898 3.688 -3.989 1.00 95.56 218 ILE A O 1
ATOM 1768 N N . SER A 1 219 ? -13.416 4.923 -5.786 1.00 96.12 219 SER A N 1
ATOM 1769 C CA . SER A 1 219 ? -14.054 6.021 -5.055 1.00 96.12 219 SER A CA 1
ATOM 1770 C C . SER A 1 219 ? -15.122 6.648 -5.943 1.00 96.12 219 SER A C 1
ATOM 1772 O O . SER A 1 219 ? -14.841 6.938 -7.104 1.00 96.12 219 SER A O 1
ATOM 1774 N N . ASP A 1 220 ? -16.349 6.808 -5.442 1.00 93.25 220 ASP A N 1
ATOM 1775 C CA . ASP A 1 220 ? -17.500 7.311 -6.214 1.00 93.25 220 ASP A CA 1
ATOM 1776 C C . ASP A 1 220 ? -17.661 6.623 -7.586 1.00 93.25 220 ASP A C 1
ATOM 1778 O O . ASP A 1 220 ? -17.889 7.267 -8.611 1.00 93.25 220 ASP A O 1
ATOM 1782 N N . GLN A 1 221 ? -17.506 5.291 -7.612 1.00 90.69 221 GLN A N 1
ATOM 1783 C CA . GLN A 1 221 ? -17.557 4.448 -8.822 1.00 90.69 221 GLN A CA 1
ATOM 1784 C C . GLN A 1 221 ? -16.508 4.788 -9.900 1.00 90.69 221 GLN A C 1
ATOM 1786 O O . GLN A 1 221 ? -16.617 4.340 -11.041 1.00 90.69 221 GLN A O 1
ATOM 1791 N N . LYS A 1 222 ? -15.475 5.555 -9.549 1.00 95.19 222 LYS A N 1
ATOM 1792 C CA . LYS A 1 222 ? -14.325 5.866 -10.402 1.00 95.19 222 LYS A CA 1
ATOM 1793 C C . LYS A 1 222 ? -13.090 5.114 -9.927 1.00 95.19 222 LYS A C 1
ATOM 1795 O O . LYS A 1 222 ? -12.969 4.779 -8.748 1.00 95.19 222 LYS A O 1
ATOM 1800 N N . PHE A 1 223 ? -12.162 4.889 -10.851 1.00 95.75 223 PHE A N 1
ATOM 1801 C CA . PHE A 1 223 ? -10.897 4.212 -10.587 1.00 95.75 223 PHE A CA 1
ATOM 1802 C C . PHE A 1 223 ? -9.750 5.214 -10.530 1.00 95.75 223 PHE A C 1
ATOM 1804 O O . PHE A 1 223 ? -9.681 6.139 -11.342 1.00 95.75 223 PHE A O 1
ATOM 1811 N N . TYR A 1 224 ? -8.830 4.994 -9.599 1.00 97.19 224 TYR A N 1
ATOM 1812 C CA . TYR A 1 224 ? -7.642 5.813 -9.402 1.00 97.19 224 TYR A CA 1
ATOM 1813 C C . TYR A 1 224 ? -6.425 4.901 -9.213 1.00 97.19 224 TYR A C 1
ATOM 1815 O O . TYR A 1 224 ? -6.490 3.982 -8.397 1.00 97.19 224 TYR A O 1
ATOM 1823 N N . PRO A 1 225 ? -5.310 5.122 -9.924 1.00 96.56 225 PRO A N 1
ATOM 1824 C CA . PRO A 1 225 ? -4.130 4.262 -9.818 1.00 96.56 225 PRO A CA 1
ATOM 1825 C C . PRO A 1 225 ? -3.361 4.433 -8.495 1.00 96.56 225 PRO A C 1
ATOM 1827 O O . PRO A 1 225 ? -2.553 3.579 -8.142 1.00 96.56 225 PRO A O 1
ATOM 1830 N N . ASN A 1 226 ? -3.588 5.520 -7.750 1.00 95.50 226 ASN A N 1
ATOM 1831 C CA . ASN A 1 226 ? -3.021 5.770 -6.420 1.00 95.50 226 ASN A CA 1
ATOM 1832 C C . ASN A 1 226 ? -3.748 6.940 -5.715 1.00 95.50 226 ASN A C 1
ATOM 1834 O O . ASN A 1 226 ? -4.700 7.522 -6.244 1.00 95.50 226 ASN A O 1
ATOM 1838 N N . THR A 1 227 ? -3.290 7.310 -4.516 1.00 94.81 227 THR A N 1
ATOM 1839 C CA . THR A 1 227 ? -3.851 8.437 -3.752 1.00 94.81 227 THR A CA 1
ATOM 1840 C C . THR A 1 227 ? -3.537 9.810 -4.342 1.00 94.81 227 THR A C 1
ATOM 1842 O O . THR A 1 227 ? -4.310 10.743 -4.115 1.00 94.81 227 THR A O 1
ATOM 1845 N N . SER A 1 228 ? -2.454 9.968 -5.108 1.00 95.62 228 SER A N 1
ATOM 1846 C CA . SER A 1 228 ? -2.116 11.256 -5.721 1.00 95.62 228 SER A CA 1
ATOM 1847 C C . SER A 1 228 ? -3.122 11.636 -6.817 1.00 95.62 228 SER A C 1
ATOM 1849 O O . SER A 1 228 ? -3.614 12.766 -6.856 1.00 95.62 228 SER A O 1
ATOM 1851 N N . TYR A 1 229 ? -3.570 10.650 -7.598 1.00 97.38 229 TYR A N 1
ATOM 1852 C CA . TYR A 1 229 ? -4.656 10.787 -8.571 1.00 97.38 229 TYR A CA 1
ATOM 1853 C C . TYR A 1 229 ? -6.000 11.129 -7.914 1.00 97.38 229 TYR A C 1
ATOM 1855 O O . TYR A 1 229 ? -6.736 11.971 -8.433 1.00 97.38 229 TYR A O 1
ATOM 1863 N N . ILE A 1 230 ? -6.308 10.552 -6.743 1.00 95.56 230 ILE A N 1
ATOM 1864 C CA . ILE A 1 230 ? -7.492 10.948 -5.956 1.00 95.56 230 ILE A CA 1
ATOM 1865 C C . ILE A 1 230 ? -7.415 12.424 -5.569 1.00 95.56 230 ILE A C 1
ATOM 1867 O O . ILE A 1 230 ? -8.373 13.160 -5.793 1.00 95.56 230 ILE A O 1
ATOM 1871 N N . LYS A 1 231 ? -6.279 12.874 -5.020 1.00 94.38 231 LYS A N 1
ATOM 1872 C CA . LYS A 1 231 ? -6.099 14.267 -4.577 1.00 94.38 231 LYS A CA 1
ATOM 1873 C C . LYS A 1 231 ? -6.247 15.274 -5.714 1.00 94.38 231 LYS A C 1
ATOM 1875 O O . LYS A 1 231 ? -6.771 16.363 -5.496 1.00 94.38 231 LYS A O 1
ATOM 1880 N N . LYS A 1 232 ? -5.812 14.911 -6.922 1.00 95.38 232 LYS A N 1
ATOM 1881 C CA . LYS A 1 232 ? -5.975 15.728 -8.133 1.00 95.38 232 LYS A CA 1
ATOM 1882 C C . LYS A 1 232 ? -7.348 15.579 -8.797 1.00 95.38 232 LYS A C 1
ATOM 1884 O O . LYS A 1 232 ? -7.671 16.361 -9.685 1.00 95.38 232 LYS A O 1
ATOM 1889 N N . GLY A 1 233 ? -8.154 14.600 -8.386 1.00 95.44 233 GLY A N 1
ATOM 1890 C CA . GLY A 1 233 ? -9.450 14.307 -8.996 1.00 95.44 233 GLY A CA 1
ATOM 1891 C C . GLY A 1 233 ? -9.354 13.686 -10.395 1.00 95.44 233 GLY A C 1
ATOM 1892 O O . GLY A 1 233 ? -10.312 13.774 -11.161 1.00 95.44 233 GLY A O 1
ATOM 1893 N N . ILE A 1 234 ? -8.225 13.058 -10.734 1.00 96.62 234 ILE A N 1
ATOM 1894 C CA . ILE A 1 234 ? -7.967 12.458 -12.049 1.00 96.62 234 ILE A CA 1
ATOM 1895 C C . ILE A 1 234 ? -8.326 10.974 -11.981 1.00 96.62 234 ILE A C 1
ATOM 1897 O O . ILE A 1 234 ? -7.628 10.195 -11.343 1.00 96.62 234 ILE A O 1
ATOM 1901 N N . SER A 1 235 ? -9.420 10.568 -12.622 1.00 97.19 235 SER A N 1
ATOM 1902 C CA . SER A 1 235 ? -9.823 9.158 -12.700 1.00 97.19 235 SER A CA 1
ATOM 1903 C C . SER A 1 235 ? -9.362 8.496 -13.996 1.00 97.19 235 SER A C 1
ATOM 1905 O O . SER A 1 235 ? -9.217 9.162 -15.021 1.00 97.19 235 SER A O 1
ATOM 1907 N N . VAL A 1 236 ? -9.234 7.172 -13.975 1.00 96.50 236 VAL A N 1
ATOM 1908 C CA . VAL A 1 236 ? -8.957 6.330 -15.148 1.00 96.50 236 VAL A CA 1
ATOM 1909 C C . VAL A 1 236 ? -10.198 5.501 -15.517 1.00 96.50 236 VAL A C 1
ATOM 1911 O O . VAL A 1 236 ? -11.042 5.253 -14.651 1.00 96.50 236 VAL A O 1
ATOM 1914 N N . PRO A 1 237 ? -10.364 5.089 -16.789 1.00 93.81 237 PRO A N 1
ATOM 1915 C CA . PRO A 1 237 ? -11.586 4.415 -17.239 1.00 93.81 237 PRO A CA 1
ATOM 1916 C C . PRO A 1 237 ? -11.765 3.009 -16.650 1.00 93.81 237 PRO A C 1
ATOM 1918 O O . PRO A 1 237 ? -12.895 2.554 -16.487 1.00 93.81 237 PRO A O 1
ATOM 1921 N N . SER A 1 238 ? -10.668 2.320 -16.332 1.00 92.19 238 SER A N 1
ATOM 1922 C CA . SER A 1 238 ? -10.675 0.948 -15.827 1.00 92.19 238 SER A CA 1
ATOM 1923 C C . SER A 1 238 ? -9.405 0.635 -15.039 1.00 92.19 238 SER A C 1
ATOM 1925 O O . SER A 1 238 ? -8.407 1.348 -15.131 1.00 92.19 238 SER A O 1
ATOM 1927 N N . ILE A 1 239 ? -9.445 -0.468 -14.291 1.00 90.75 239 ILE A N 1
ATOM 1928 C CA . ILE A 1 239 ? -8.258 -1.096 -13.704 1.00 90.75 239 ILE A CA 1
ATOM 1929 C C . ILE A 1 239 ? -7.467 -1.752 -14.841 1.00 90.75 239 ILE A C 1
ATOM 1931 O O . ILE A 1 239 ? -7.919 -2.745 -15.407 1.00 90.75 239 ILE A O 1
ATOM 1935 N N . ASP A 1 240 ? -6.311 -1.186 -15.181 1.00 90.88 240 ASP A N 1
ATOM 1936 C CA . ASP A 1 240 ? -5.401 -1.714 -16.200 1.00 90.88 240 ASP A CA 1
ATOM 1937 C C . ASP A 1 240 ? -3.952 -1.580 -15.720 1.00 90.88 240 ASP A C 1
ATOM 1939 O O . ASP A 1 240 ? -3.406 -0.483 -15.617 1.00 90.88 240 ASP A O 1
ATOM 1943 N N . THR A 1 241 ? -3.333 -2.717 -15.414 1.00 88.88 241 THR A N 1
ATOM 1944 C CA . THR A 1 241 ? -1.969 -2.797 -14.876 1.00 88.88 241 THR A CA 1
ATOM 1945 C C . THR A 1 241 ? -0.882 -2.614 -15.937 1.00 88.88 241 THR A C 1
ATOM 1947 O O . THR A 1 241 ? 0.298 -2.500 -15.603 1.00 88.88 241 THR A O 1
ATOM 1950 N N . THR A 1 242 ? -1.259 -2.596 -17.217 1.00 87.94 242 THR A N 1
ATOM 1951 C CA . THR A 1 242 ? -0.334 -2.401 -18.342 1.00 87.94 242 THR A CA 1
ATOM 1952 C C . THR A 1 242 ? -0.157 -0.930 -18.703 1.00 87.94 242 THR A C 1
ATOM 1954 O O . THR A 1 242 ? 0.843 -0.560 -19.320 1.00 87.94 242 THR A O 1
ATOM 1957 N N . MET A 1 243 ? -1.100 -0.084 -18.283 1.00 93.88 243 MET A N 1
ATOM 1958 C CA . MET A 1 243 ? -1.064 1.349 -18.533 1.00 93.88 243 MET A CA 1
ATOM 1959 C C . MET A 1 243 ? 0.020 2.039 -17.705 1.00 93.88 243 MET A C 1
ATOM 1961 O O . MET A 1 243 ? 0.299 1.688 -16.556 1.00 93.88 243 MET A O 1
ATOM 1965 N N . VAL A 1 244 ? 0.612 3.061 -18.318 1.00 96.00 244 VAL A N 1
ATOM 1966 C CA . VAL A 1 244 ? 1.635 3.911 -17.719 1.00 96.00 244 VAL A CA 1
ATOM 1967 C C . VAL A 1 244 ? 1.074 5.326 -17.600 1.00 96.00 244 VAL A C 1
ATOM 1969 O O . VAL A 1 244 ? 0.544 5.884 -18.560 1.00 96.00 244 VAL A O 1
ATOM 1972 N N . TYR A 1 245 ? 1.187 5.894 -16.408 1.00 96.44 245 TYR A N 1
ATOM 1973 C CA . TYR A 1 245 ? 0.586 7.153 -15.994 1.00 96.44 245 TYR A CA 1
ATOM 1974 C C . TYR A 1 245 ? 1.679 8.155 -15.605 1.00 96.44 245 TYR A C 1
ATOM 1976 O O . TYR A 1 245 ? 2.676 7.734 -15.020 1.00 96.44 245 TYR A O 1
ATOM 1984 N N . PRO A 1 246 ? 1.549 9.458 -15.903 1.00 97.19 246 PRO A N 1
ATOM 1985 C CA . PRO A 1 246 ? 2.475 10.460 -15.374 1.00 97.19 246 PRO A CA 1
ATOM 1986 C C . PRO A 1 246 ? 2.411 10.504 -13.842 1.00 97.19 246 PRO A C 1
ATOM 1988 O O . PRO A 1 246 ? 1.358 10.263 -13.250 1.00 97.19 246 PRO A O 1
ATOM 1991 N N . ILE A 1 247 ? 3.528 10.803 -13.179 1.00 96.81 247 ILE A N 1
ATOM 1992 C CA . ILE A 1 247 ? 3.508 11.015 -11.730 1.00 96.81 247 ILE A CA 1
ATOM 1993 C C . ILE A 1 247 ? 2.823 12.350 -11.430 1.00 96.81 247 ILE A C 1
ATOM 1995 O O . ILE A 1 247 ? 3.338 13.426 -11.711 1.00 96.81 247 ILE A O 1
ATOM 1999 N N . GLU A 1 248 ? 1.658 12.261 -10.799 1.00 93.12 248 GLU A N 1
ATOM 2000 C CA . GLU A 1 248 ? 0.912 13.410 -10.295 1.00 93.12 248 GLU A CA 1
ATOM 2001 C C . GLU A 1 248 ? 1.195 13.598 -8.802 1.00 93.12 248 GLU A C 1
ATOM 2003 O O . GLU A 1 248 ? 1.219 12.608 -8.074 1.00 93.12 248 GLU A O 1
ATOM 2008 N N . ASP A 1 249 ? 1.357 14.845 -8.335 1.00 94.06 249 ASP A N 1
ATOM 2009 C CA . ASP A 1 249 ? 1.571 15.197 -6.914 1.00 94.06 249 ASP A CA 1
ATOM 2010 C C . ASP A 1 249 ? 2.614 14.299 -6.213 1.00 94.06 249 ASP A C 1
ATOM 2012 O O . ASP A 1 249 ? 2.286 13.397 -5.431 1.00 94.06 249 ASP A O 1
ATOM 2016 N N . VAL A 1 250 ? 3.892 14.573 -6.505 1.00 94.69 250 VAL A N 1
ATOM 2017 C CA . VAL A 1 250 ? 5.056 13.795 -6.049 1.00 94.69 250 VAL A CA 1
ATOM 2018 C C . VAL A 1 250 ? 5.019 13.522 -4.545 1.00 94.69 250 VAL A C 1
ATOM 2020 O O . VAL A 1 250 ? 5.241 12.390 -4.120 1.00 94.69 250 VAL A O 1
ATOM 2023 N N . GLN A 1 251 ? 4.678 14.520 -3.724 1.00 93.69 251 GLN A N 1
ATOM 2024 C CA . GLN A 1 251 ? 4.679 14.362 -2.269 1.00 93.69 251 GLN A CA 1
ATOM 2025 C C . GLN A 1 251 ? 3.731 13.247 -1.813 1.00 93.69 251 GLN A C 1
ATOM 2027 O O . GLN A 1 251 ? 4.074 12.472 -0.924 1.00 93.69 251 GLN A O 1
ATOM 2032 N N . SER A 1 252 ? 2.543 13.152 -2.412 1.00 93.50 252 SER A N 1
ATOM 2033 C CA . SER A 1 252 ? 1.586 12.087 -2.101 1.00 93.50 252 SER A CA 1
ATOM 2034 C C . SER A 1 252 ? 1.953 10.770 -2.762 1.00 93.50 252 SER A C 1
ATOM 2036 O O . SER A 1 252 ? 1.751 9.718 -2.162 1.00 93.50 252 SER A O 1
ATOM 2038 N N . PHE A 1 253 ? 2.502 10.827 -3.976 1.00 95.94 253 PHE A N 1
ATOM 2039 C CA . PHE A 1 253 ? 2.936 9.652 -4.720 1.00 95.94 253 PHE A CA 1
ATOM 2040 C C . PHE A 1 253 ? 3.951 8.812 -3.939 1.00 95.94 253 PHE A C 1
ATOM 2042 O O . PHE A 1 253 ? 3.815 7.591 -3.880 1.00 95.94 253 PHE A O 1
ATOM 2049 N N . LEU A 1 254 ? 4.922 9.454 -3.279 1.00 96.00 254 LEU A N 1
ATOM 2050 C CA . LEU A 1 254 ? 5.988 8.762 -2.543 1.00 96.00 254 LEU A CA 1
ATOM 2051 C C . LEU A 1 254 ? 5.476 7.868 -1.400 1.00 96.00 254 LEU A C 1
ATOM 2053 O O . LEU A 1 254 ? 6.154 6.915 -1.025 1.00 96.00 254 LEU A O 1
ATOM 2057 N N . TRP A 1 255 ? 4.266 8.117 -0.892 1.00 93.81 255 TRP A N 1
ATOM 2058 C CA . TRP A 1 255 ? 3.608 7.288 0.126 1.00 93.81 255 TRP A CA 1
ATOM 2059 C C . TRP A 1 255 ? 2.960 6.009 -0.411 1.00 93.81 255 TRP A C 1
ATOM 2061 O O . TRP A 1 255 ? 2.464 5.208 0.375 1.00 93.81 255 TRP A O 1
ATOM 2071 N N . ASP A 1 256 ? 2.907 5.848 -1.730 1.00 91.88 256 ASP A N 1
ATOM 2072 C CA . ASP A 1 256 ? 2.105 4.840 -2.416 1.00 91.88 256 ASP A CA 1
ATOM 2073 C C . ASP A 1 256 ? 2.937 3.971 -3.374 1.00 91.88 256 ASP A C 1
ATOM 2075 O O . ASP A 1 256 ? 2.396 3.352 -4.291 1.00 91.88 256 ASP A O 1
ATOM 2079 N N . THR A 1 257 ? 4.248 3.904 -3.156 1.00 94.56 257 THR A N 1
ATOM 2080 C CA . THR A 1 257 ? 5.222 3.327 -4.094 1.00 94.56 257 THR A CA 1
ATOM 2081 C C . THR A 1 257 ? 5.390 1.808 -3.991 1.00 94.56 257 THR A C 1
ATOM 2083 O O . THR A 1 257 ? 5.892 1.186 -4.925 1.00 94.56 257 THR A O 1
ATOM 2086 N N . ASP A 1 258 ? 4.905 1.174 -2.919 1.00 92.81 258 ASP A N 1
ATOM 2087 C CA . ASP A 1 258 ? 5.056 -0.274 -2.698 1.00 92.81 258 ASP A CA 1
ATOM 2088 C C . ASP A 1 258 ? 4.455 -1.129 -3.827 1.00 92.81 258 ASP A C 1
ATOM 2090 O O . ASP A 1 258 ? 4.954 -2.215 -4.118 1.00 92.81 258 ASP A O 1
ATOM 2094 N N . TYR A 1 259 ? 3.393 -0.642 -4.474 1.00 94.50 259 TYR A N 1
ATOM 2095 C CA . TYR A 1 259 ? 2.636 -1.353 -5.513 1.00 94.50 259 TYR A CA 1
ATOM 2096 C C . TYR A 1 259 ? 2.796 -0.736 -6.904 1.00 94.50 259 TYR A C 1
ATOM 2098 O O . TYR A 1 259 ? 1.994 -1.025 -7.798 1.00 94.50 259 TYR A O 1
ATOM 2106 N N . VAL A 1 260 ? 3.808 0.111 -7.111 1.00 95.56 260 VAL A N 1
ATOM 2107 C CA . VAL A 1 260 ? 4.048 0.757 -8.408 1.00 95.56 260 VAL A CA 1
ATOM 2108 C C . VAL A 1 260 ? 5.410 0.390 -8.975 1.00 95.56 260 VAL A C 1
ATOM 2110 O O . VAL A 1 260 ? 6.329 -0.015 -8.263 1.00 95.56 260 VAL A O 1
ATOM 2113 N N . ARG A 1 261 ? 5.537 0.564 -10.283 1.00 95.19 261 ARG A N 1
ATOM 2114 C CA . ARG A 1 261 ? 6.810 0.568 -10.988 1.00 95.19 261 ARG A CA 1
ATOM 2115 C C . ARG A 1 261 ? 7.003 1.945 -11.594 1.00 95.19 261 ARG A C 1
ATOM 2117 O O . ARG A 1 261 ? 6.180 2.357 -12.404 1.00 95.19 261 ARG A O 1
ATOM 2124 N N . ILE A 1 262 ? 8.067 2.635 -11.201 1.00 96.81 262 ILE A N 1
ATOM 2125 C CA . ILE A 1 262 ? 8.447 3.943 -11.742 1.00 96.81 262 ILE A CA 1
ATOM 2126 C C . ILE A 1 262 ? 9.287 3.711 -12.990 1.00 96.81 262 ILE A C 1
ATOM 2128 O O . ILE A 1 262 ? 10.216 2.897 -12.980 1.00 96.81 262 ILE A O 1
ATOM 2132 N N . VAL A 1 263 ? 8.956 4.430 -14.055 1.00 96.56 263 VAL A N 1
ATOM 2133 C CA . VAL A 1 263 ? 9.580 4.287 -15.363 1.00 96.56 263 VAL A CA 1
ATOM 2134 C C . VAL A 1 263 ? 9.902 5.645 -15.980 1.00 96.56 263 VAL A C 1
ATOM 2136 O O . VAL A 1 263 ? 9.228 6.647 -15.735 1.00 96.56 263 VAL A O 1
ATOM 2139 N N . LYS A 1 264 ? 10.918 5.654 -16.837 1.00 96.50 264 LYS A N 1
ATOM 2140 C CA . LYS A 1 264 ? 11.310 6.788 -17.672 1.00 96.50 264 LYS A CA 1
ATOM 2141 C C . LYS A 1 264 ? 10.991 6.484 -19.124 1.00 96.50 264 LYS A C 1
ATOM 2143 O O . LYS A 1 264 ? 11.170 5.354 -19.570 1.00 96.50 264 LYS A O 1
ATOM 2148 N N . LYS A 1 265 ? 10.498 7.468 -19.872 1.00 95.38 265 LYS A N 1
ATOM 2149 C CA . LYS A 1 265 ? 10.283 7.310 -21.314 1.00 95.38 265 LYS A CA 1
ATOM 2150 C C . LYS A 1 265 ? 11.636 7.342 -22.031 1.00 95.38 265 LYS A C 1
ATOM 2152 O O . LYS A 1 265 ? 12.437 8.232 -21.757 1.00 95.38 265 LYS A O 1
ATOM 2157 N N . LYS A 1 266 ? 11.884 6.383 -22.925 1.00 92.25 266 LYS A N 1
ATOM 2158 C CA . LYS A 1 266 ? 13.095 6.360 -23.755 1.00 92.25 266 LYS A CA 1
ATOM 2159 C C . LYS A 1 266 ? 13.068 7.532 -24.740 1.00 92.25 266 LYS A C 1
ATOM 2161 O O . LYS A 1 266 ? 12.002 7.863 -25.269 1.00 92.25 266 LYS A O 1
ATOM 2166 N N . SER A 1 267 ? 14.227 8.163 -24.917 1.00 78.06 267 SER A N 1
ATOM 2167 C CA . SER A 1 267 ? 14.460 9.244 -25.882 1.00 78.06 267 SER A CA 1
ATOM 2168 C C . SER A 1 267 ? 14.519 8.731 -27.313 1.00 78.06 267 SER A C 1
ATOM 2170 O O . SER A 1 267 ? 15.055 7.617 -27.502 1.00 78.06 267 SER A O 1
#

Secondary structure (DSSP, 8-state):
--TT--SSS-------PPTTPPPP--TT---SS-GGGGS-HHHHHHHHHHHTT-----SEEEEEE-TTTTS-EEEE-TTS----GGGTTSEEEEETTT---HHHHHHHHHS-SS-EEEEEESS---HHHHHHTTTTEEEEEEEE-TT--HHHHHHHHHHT--EEEEESS-HHHHHHHHHHHTTT--EEEP----GGGSTTTTTS-GGG-EEEESEEEEETTEEESSHHHHHHT--BSS--TT--EE--SHHHHGGGGGGEEEEEE--

pLDDT: mean 90.44, std 10.36, range [44.16, 98.5]

Radius of gyration: 21.59 Å; chains: 1; bounding box: 54×46×61 Å

Foldseek 3Di:
DPPPDDPLQDDDDDFDDDVPDDDDPDPPPPPVADSVVRGDPLNVVVRVCSSVVHDDDDQWDFQDAARCQVPFAEEEELPAADQQLVQAPEEYEYPCVVPVDQVSVLVNLPDDRNYAYEYEHQDQHPLVSCLVNLVRYQEYEHAYDPPDDLPSLVSVVVSVRHYAAEYCDDPVVCVVCVVSCVVRDRYHYQYFDDLCVRPSRVPDDLQQKKKFFSYWYAYPNFIDRFVLCVVVVNTDPDDDRVDIGGDHPVVRVRSTRNNMTIIHGHD

Sequence (267 aa):
GPYWSSSEDSISLTPHFKEGMLPTYTPSQKLNKKVINTINPEDIAGSVCKLLDLEFEYPFESLYIGDCYKEALVEHVPNCTINVQGFSGQTLYERMDLNHDEECLDKQLSVDCGCNFSIITEKPINVRILKKHKKKIKTLFYRMDKGHSIKFVKDLLKTGIKYILTTRESQSFVDSIKLDYMDYGIVHIYEPLDPSEIDSLKNEDLESLYFSSNKFIISDQKFYPNTSYIKKGISVPSIDTTMVYPIEDVQSFLWDTDYVRIVKKKS